Protein AF-A0A015VPZ5-F1 (afdb_monomer)

Foldseek 3Di:
DAAEDAAAEDAQHDPDDDHYDYDQLRDEYEHQDEVVVDDDDPVRVVSHNAYADQHPVCVVDPRYDDAEHQAAAQAQWFFPDVVVTDIDPPGGDDLVNLLDPDFAAAALAEEEEDECDDPDPLSVLVVVLLVVLCVLQPPRYDYEPHPHPDDRGCLVPLSHHQAYEFEDSAAGASYDHSRVLSNLSSLHEYAYEHHPVVCVQAPPLSYHYDDSVCSVVVNVVSVCCSVVVSSVVCSVRSPVSNVSSSPQVHNVNRSVD

pLDDT: mean 93.88, std 5.53, range [55.19, 98.88]

Sequence (257 aa):
NERDCDFFFVLHGVERPELAKCPSENVVLVTGEPESVFRYPSKYLKQFGCVLTCQQSLLKKKKTLKSMPASPWFVGAQMLSRNPWVWDENNYLDYNYFCLETGNNSINKLAVVTSNKVTTKGHQRRLDFIYKLKELLSDLVDIYGTGFIPIKDKYEIYSKYKYALIIENSNYLDYWTEKIADCYLSNCFPFYIGCPNIKTYFPDSSLEELSFDNLEYAVKAIKEAIMNDRYNRVKPILKEAKRMVLDKYNIFFVILQ

Secondary structure (DSSP, 8-state):
-PEE-S-EEEES--SS---EE--GGGEEEE--S-TTT----HHHHTT-SEEEE--TTTTTSTTEEE----PPP-TTEEEEEETTEEEEEEEE--HHHHHS------EEEEEEE-----SSHHHHHHHHHHHHHHHHHGGGEEEESTTSB--S-SHHHHTTEEEEEEE-S---TT---HHHHHHHHTTPEEEEES-TTGGGTS-GGG-EE--TT-HHHHHHHHHHHHHTTHHHHHHHHHHHHHHHHHHTSSHHHHHT-

Radius of gyration: 19.11 Å; Cα contacts (8 Å, |Δi|>4): 453; chains: 1; bounding box: 56×37×48 Å

InterPro domains:
  IPR001503 Glycosyl transferase family 10 [PTHR11929] (108-207)
  IPR038577 GT10-like, C-terminal domain superfamily [G3DSA:3.40.50.11660] (74-247)
  IPR055270 Fucosyltransferase, C-terminal [PF00852] (112-224)

Nearest PDB structures (foldseek):
  2nzy-assembly1_B  TM=5.719E-01  e=1.440E-08  Helicobacter pylori
  2nzx-assembly1_A  TM=5.844E-01  e=2.514E-08  Helicobacter pylori
  2nzw-assembly2_C  TM=5.630E-01  e=1.440E-08  Helicobacter pylori
  5zoi-assembly1_B  TM=5.735E-01  e=8.672E-08  Helicobacter pylori
  7yro-assembly3_E  TM=5.595E-01  e=1.477E-05  Mangifera indica

Mean predicted aligned error: 3.98 Å

Structure (mmCIF, N/CA/C/O backbone):
data_AF-A0A015VPZ5-F1
#
_entry.id   AF-A0A015VPZ5-F1
#
loop_
_atom_site.group_PDB
_atom_site.id
_atom_site.type_symbol
_atom_site.label_atom_id
_atom_site.label_alt_id
_atom_site.label_comp_id
_atom_site.label_asym_id
_atom_site.label_entity_id
_atom_site.label_seq_id
_atom_site.pdbx_PDB_ins_code
_atom_site.Cartn_x
_atom_site.Cartn_y
_atom_site.Cartn_z
_atom_site.occupancy
_atom_site.B_iso_or_equiv
_atom_site.auth_seq_id
_atom_site.auth_comp_id
_atom_site.auth_asym_id
_atom_site.auth_atom_id
_atom_site.pdbx_PDB_model_num
ATOM 1 N N . ASN A 1 1 ? -34.409 6.222 12.284 1.00 55.19 1 ASN A N 1
ATOM 2 C CA . ASN A 1 1 ? -34.562 4.785 11.985 1.00 55.19 1 ASN A CA 1
ATOM 3 C C . ASN A 1 1 ? -33.377 4.058 12.572 1.00 55.19 1 ASN A C 1
ATOM 5 O O . ASN A 1 1 ? -32.284 4.172 12.036 1.00 55.19 1 ASN A O 1
ATOM 9 N N . GLU A 1 2 ? -33.579 3.431 13.723 1.00 68.12 2 GLU A N 1
ATOM 10 C CA . GLU A 1 2 ? -32.555 2.655 14.423 1.00 68.12 2 GLU A CA 1
ATOM 11 C C . GLU A 1 2 ? -32.350 1.330 13.675 1.00 68.12 2 GLU A C 1
ATOM 13 O O . GLU A 1 2 ? -33.327 0.662 13.334 1.00 68.12 2 GLU A O 1
ATOM 18 N N . ARG A 1 3 ? -31.102 0.998 13.326 1.00 77.50 3 ARG A N 1
ATOM 19 C CA . ARG A 1 3 ? -30.765 -0.260 12.643 1.00 77.50 3 ARG A CA 1
ATOM 20 C C . ARG A 1 3 ? -30.525 -1.339 13.702 1.00 77.50 3 ARG A C 1
ATOM 22 O O . ARG A 1 3 ? -29.739 -1.100 14.615 1.00 77.50 3 ARG A O 1
ATOM 29 N N . ASP A 1 4 ? -31.209 -2.476 13.595 1.00 92.19 4 ASP A N 1
ATOM 30 C CA . ASP A 1 4 ? -30.993 -3.654 14.450 1.00 92.19 4 ASP A CA 1
ATOM 31 C C . ASP A 1 4 ? -29.924 -4.546 13.795 1.00 92.19 4 ASP A C 1
ATOM 33 O O . ASP A 1 4 ? -30.010 -4.815 12.592 1.00 92.19 4 ASP A O 1
ATOM 37 N N . CYS A 1 5 ? -28.883 -4.928 14.538 1.00 93.06 5 CYS A N 1
ATOM 38 C CA . CYS A 1 5 ? -27.780 -5.737 14.017 1.00 93.06 5 CYS A CA 1
ATOM 39 C C . CYS A 1 5 ? -27.058 -6.534 15.112 1.00 93.06 5 CYS A C 1
ATOM 41 O O . CYS A 1 5 ? -26.872 -6.050 16.229 1.00 93.06 5 CYS A O 1
ATOM 43 N N . ASP A 1 6 ? -26.552 -7.715 14.747 1.00 93.62 6 ASP A N 1
ATOM 44 C CA . ASP A 1 6 ? -25.748 -8.548 15.649 1.00 93.62 6 ASP A CA 1
ATOM 45 C C . ASP A 1 6 ? -24.361 -7.949 15.918 1.00 93.62 6 ASP A C 1
ATOM 47 O O . ASP A 1 6 ? -23.848 -8.061 17.029 1.00 93.62 6 ASP A O 1
ATOM 51 N N . PHE A 1 7 ? -23.766 -7.300 14.910 1.00 94.00 7 PHE A N 1
ATOM 52 C CA . PHE A 1 7 ? -22.474 -6.617 14.982 1.00 94.00 7 PHE A CA 1
ATOM 53 C C . PHE A 1 7 ? -22.523 -5.263 14.279 1.00 94.00 7 PHE A C 1
ATOM 55 O O . PHE A 1 7 ? -23.132 -5.123 13.217 1.00 94.00 7 PHE A O 1
ATOM 62 N N . PHE A 1 8 ? -21.811 -4.284 14.839 1.00 94.25 8 PHE A N 1
ATOM 63 C CA . PHE A 1 8 ? -21.681 -2.948 14.267 1.00 94.25 8 PHE A CA 1
ATOM 64 C C . PHE A 1 8 ? -20.205 -2.566 14.120 1.00 94.25 8 PHE A C 1
ATOM 66 O O . PHE A 1 8 ? -19.534 -2.231 15.098 1.00 94.25 8 PHE A O 1
ATOM 73 N N . PHE A 1 9 ? -19.694 -2.605 12.889 1.00 94.12 9 PHE A N 1
ATOM 74 C CA . PHE A 1 9 ? -18.305 -2.266 12.579 1.00 94.12 9 PHE A CA 1
ATOM 75 C C . PHE A 1 9 ? -18.169 -0.801 12.158 1.00 94.12 9 PHE A C 1
ATOM 77 O O . PHE A 1 9 ? -18.833 -0.339 11.233 1.00 94.12 9 PHE A O 1
ATOM 84 N N . VAL A 1 10 ? -17.249 -0.083 12.799 1.00 94.06 10 VAL A N 1
ATOM 85 C CA . VAL A 1 10 ? -16.834 1.271 12.424 1.00 94.06 10 VAL A CA 1
ATOM 86 C C . VAL A 1 10 ? -15.437 1.202 11.825 1.00 94.06 10 VAL A C 1
ATOM 88 O O . VAL A 1 10 ? -14.475 0.852 12.506 1.00 94.06 10 VAL A O 1
ATOM 91 N N . LEU A 1 11 ? -15.312 1.553 10.548 1.00 93.31 11 LEU A N 1
ATOM 92 C CA . LEU A 1 11 ? -14.041 1.549 9.826 1.00 93.31 11 LEU A CA 1
ATOM 93 C C . LEU A 1 11 ? -13.439 2.948 9.849 1.00 93.31 11 LEU A C 1
ATOM 95 O O . LEU A 1 11 ? -14.026 3.874 9.301 1.00 93.31 11 LEU A O 1
ATOM 99 N N . HIS A 1 12 ? -12.267 3.098 10.462 1.00 91.69 12 HIS A N 1
ATOM 100 C CA . HIS A 1 12 ? -11.548 4.354 10.690 1.00 91.69 12 HIS A CA 1
ATOM 101 C C . HIS A 1 12 ? -12.293 5.399 11.542 1.00 91.69 12 HIS A C 1
ATOM 103 O O . HIS A 1 12 ? -11.676 5.955 12.447 1.00 91.69 12 HIS A O 1
ATOM 109 N N . GLY A 1 13 ? -13.576 5.655 11.299 1.00 91.00 13 GLY A N 1
ATOM 110 C CA . GLY A 1 13 ? -14.435 6.593 12.011 1.00 91.00 13 GLY A CA 1
ATOM 111 C C . GLY A 1 13 ? -15.716 6.883 11.222 1.00 91.00 13 GLY A C 1
ATOM 112 O O . GLY A 1 13 ? -15.898 6.393 10.113 1.00 91.00 13 GLY A O 1
ATOM 113 N N . VAL A 1 14 ? -16.600 7.704 11.789 1.00 86.81 14 VAL A N 1
ATOM 114 C CA . VAL A 1 14 ? -17.816 8.205 11.124 1.00 86.81 14 VAL A CA 1
ATOM 115 C C . VAL A 1 14 ? -17.823 9.731 11.154 1.00 86.81 14 VAL A C 1
ATOM 117 O O . VAL A 1 14 ? -17.384 10.332 12.135 1.00 86.81 14 VAL A O 1
ATOM 120 N N . GLU A 1 15 ? -18.315 10.371 10.093 1.00 84.62 15 GLU A N 1
ATOM 121 C CA . GLU A 1 15 ? -18.399 11.841 10.025 1.00 84.62 15 GLU A CA 1
ATOM 122 C C . GLU A 1 15 ? -19.473 12.411 10.959 1.00 84.62 15 GLU A C 1
ATOM 124 O O . GLU A 1 15 ? -19.391 13.561 11.394 1.00 84.62 15 GLU A O 1
ATOM 129 N N . ARG A 1 16 ? -20.502 11.612 11.253 1.00 88.19 16 ARG A N 1
ATOM 130 C CA . ARG A 1 16 ? -21.652 11.981 12.080 1.00 88.19 16 ARG A CA 1
ATOM 131 C C . ARG A 1 16 ? -21.973 10.841 13.046 1.00 88.19 16 ARG A C 1
ATOM 133 O O . ARG A 1 16 ? -21.659 9.695 12.736 1.00 88.19 16 ARG A O 1
ATOM 140 N N . PRO A 1 17 ? -22.580 11.127 14.209 1.00 89.06 17 PRO A N 1
ATOM 141 C CA . PRO A 1 17 ? -23.045 10.079 15.106 1.00 89.06 17 PRO A CA 1
ATOM 142 C C . PRO A 1 17 ? -24.037 9.147 14.402 1.00 89.06 17 PRO A C 1
ATOM 144 O O . PRO A 1 17 ? -25.012 9.613 13.816 1.00 89.06 17 PRO A O 1
ATOM 147 N N . GLU A 1 18 ? -23.793 7.845 14.508 1.00 89.56 18 GLU A N 1
ATOM 148 C CA . GLU A 1 18 ? -24.678 6.787 14.020 1.00 89.56 18 GLU A CA 1
ATOM 149 C C . GLU A 1 18 ? -25.390 6.125 15.206 1.00 89.56 18 GLU A C 1
ATOM 151 O O . GLU A 1 18 ? -24.817 6.000 16.291 1.00 89.56 18 GLU A O 1
ATOM 156 N N . LEU A 1 19 ? -26.641 5.707 15.002 1.00 87.00 19 LEU A N 1
ATOM 157 C CA . LEU A 1 19 ? -27.446 5.012 16.010 1.00 87.00 19 LEU A CA 1
ATOM 158 C C . LEU A 1 19 ? -27.765 3.596 15.529 1.00 87.00 19 LEU A C 1
ATOM 160 O O . LEU A 1 19 ? -28.351 3.412 14.459 1.00 87.00 19 LEU A O 1
ATOM 164 N N . ALA A 1 20 ? -27.412 2.609 16.345 1.00 87.81 20 ALA A N 1
ATOM 165 C CA . ALA A 1 20 ? -27.695 1.205 16.096 1.00 87.81 20 ALA A CA 1
ATOM 166 C C . ALA A 1 20 ? -28.061 0.498 17.400 1.00 87.81 20 ALA A C 1
ATOM 168 O O . ALA A 1 20 ? -27.481 0.770 18.454 1.00 87.81 20 ALA A O 1
ATOM 169 N N . LYS A 1 21 ? -28.994 -0.443 17.301 1.00 93.38 21 LYS A N 1
ATOM 170 C CA . LYS A 1 21 ? -29.339 -1.368 18.370 1.00 93.38 21 LYS A CA 1
ATOM 171 C C . LYS A 1 21 ? -28.479 -2.615 18.184 1.00 93.38 21 LYS A C 1
ATOM 173 O O . LYS A 1 21 ? -28.736 -3.428 17.305 1.00 93.38 21 LYS A O 1
ATOM 178 N N . CYS A 1 22 ? -27.418 -2.701 18.978 1.00 94.88 22 CYS A N 1
ATOM 179 C CA . CYS A 1 22 ? -26.386 -3.733 18.902 1.00 94.88 22 CYS A CA 1
ATOM 180 C C . CYS A 1 22 ? -25.884 -4.033 20.322 1.00 94.88 22 CYS A C 1
ATOM 182 O O . CYS A 1 22 ? -25.734 -3.089 21.110 1.00 94.88 22 CYS A O 1
ATOM 184 N N . PRO A 1 23 ? -25.582 -5.296 20.675 1.00 95.31 23 PRO A N 1
ATOM 185 C CA . PRO A 1 23 ? -24.847 -5.600 21.898 1.00 95.31 23 PRO A CA 1
ATOM 186 C C . PRO A 1 23 ? -23.551 -4.786 21.962 1.00 95.31 23 PRO A C 1
ATOM 188 O O . PRO A 1 23 ? -22.812 -4.696 20.981 1.00 95.31 23 PRO A O 1
ATOM 191 N N . SER A 1 24 ? -23.275 -4.169 23.110 1.00 92.88 24 SER A N 1
ATOM 192 C CA . SER A 1 24 ? -22.155 -3.229 23.269 1.00 92.88 24 SER A CA 1
ATOM 193 C C . SER A 1 24 ? -20.784 -3.865 23.003 1.00 92.88 24 SER A C 1
ATOM 195 O O . SER A 1 24 ? -19.855 -3.212 22.533 1.00 92.88 24 SER A O 1
ATOM 197 N N . GLU A 1 25 ? -20.668 -5.157 23.287 1.00 94.25 25 GLU A N 1
ATOM 198 C CA . GLU A 1 25 ? -19.519 -6.018 23.039 1.00 94.25 25 GLU A CA 1
ATOM 199 C C . GLU A 1 25 ? -19.252 -6.249 21.545 1.00 94.25 25 GLU A C 1
ATOM 201 O O . GLU A 1 25 ? -18.097 -6.442 21.171 1.00 94.25 25 GLU A O 1
ATOM 206 N N . ASN A 1 26 ? -20.281 -6.127 20.701 1.00 94.94 26 ASN A N 1
ATOM 207 C CA . ASN A 1 26 ? -20.228 -6.366 19.257 1.00 94.94 26 ASN A CA 1
ATOM 208 C C . ASN A 1 26 ? -20.098 -5.067 18.442 1.00 94.94 26 ASN A C 1
ATOM 210 O O . ASN A 1 26 ? -20.167 -5.079 17.211 1.00 94.94 26 ASN A O 1
ATOM 214 N N . VAL A 1 27 ? -19.893 -3.932 19.118 1.00 95.31 27 VAL A N 1
ATOM 215 C CA . VAL A 1 27 ? -19.552 -2.659 18.475 1.00 95.31 27 VAL A CA 1
ATOM 216 C C . VAL A 1 27 ? -18.035 -2.592 18.321 1.00 95.31 27 VAL A C 1
ATOM 218 O O . VAL A 1 27 ? -17.307 -2.430 19.303 1.00 95.31 27 VAL A O 1
ATOM 221 N N . VAL A 1 28 ? -17.541 -2.732 17.095 1.00 95.75 28 VAL A N 1
ATOM 222 C CA . VAL A 1 28 ? -16.114 -2.929 16.811 1.00 95.75 28 VAL A CA 1
ATOM 223 C C . VAL A 1 28 ? -15.553 -1.740 16.041 1.00 95.75 28 VAL A C 1
ATOM 225 O O . VAL A 1 28 ? -16.093 -1.348 15.012 1.00 95.75 28 VAL A O 1
ATOM 228 N N . LEU A 1 29 ? -14.439 -1.177 16.507 1.00 96.06 29 LEU A N 1
ATOM 229 C CA . LEU A 1 29 ? -13.663 -0.200 15.738 1.00 96.06 29 LEU A CA 1
ATOM 230 C C . LEU A 1 29 ? -12.534 -0.912 15.000 1.00 96.06 29 LEU A C 1
ATOM 232 O O . LEU A 1 29 ? -11.736 -1.600 15.629 1.00 96.06 29 LEU A O 1
ATOM 236 N N . VAL A 1 30 ? -12.391 -0.655 13.704 1.00 96.00 30 VAL A N 1
ATOM 237 C CA . VAL A 1 30 ? -11.194 -1.016 12.940 1.00 96.00 30 VAL A CA 1
ATOM 238 C C . VAL A 1 30 ? -10.418 0.251 12.622 1.00 96.00 30 VAL A C 1
ATOM 240 O O . VAL A 1 30 ? -10.900 1.123 11.900 1.00 96.00 30 VAL A O 1
ATOM 243 N N . THR A 1 31 ? -9.220 0.406 13.181 1.00 95.56 31 THR A N 1
ATOM 244 C CA . THR A 1 31 ? -8.433 1.627 12.965 1.00 95.56 31 THR A CA 1
ATOM 245 C C . THR A 1 31 ? -7.861 1.666 11.551 1.00 95.56 31 THR A C 1
ATOM 247 O O . THR A 1 31 ? -7.270 0.684 11.109 1.00 95.56 31 THR A O 1
ATOM 250 N N . GLY A 1 32 ? -7.972 2.810 10.871 1.00 93.25 32 GLY A N 1
ATOM 251 C CA . GLY A 1 32 ? -7.474 2.965 9.494 1.00 93.25 32 GLY A CA 1
ATOM 252 C C . GLY A 1 32 ? -6.040 3.490 9.374 1.00 93.25 32 GLY A C 1
ATOM 253 O O . GLY A 1 32 ? -5.432 3.378 8.318 1.00 93.25 32 GLY A O 1
ATOM 254 N N . GLU A 1 33 ? -5.495 4.072 10.443 1.00 93.62 33 GLU A N 1
ATOM 255 C CA . GLU A 1 33 ? -4.220 4.797 10.407 1.00 93.62 33 GLU A CA 1
ATOM 256 C C . GLU A 1 33 ? -3.338 4.437 11.615 1.00 93.62 33 GLU A C 1
ATOM 258 O O . GLU A 1 33 ? -3.866 4.132 12.695 1.00 93.62 33 GLU A O 1
ATOM 263 N N . PRO A 1 34 ? -2.001 4.500 11.481 1.00 93.31 34 PRO A N 1
ATOM 264 C CA . PRO A 1 34 ? -1.074 4.236 12.567 1.00 93.31 34 PRO A CA 1
ATOM 265 C C . PRO A 1 34 ? -1.004 5.442 13.509 1.00 93.31 34 PRO A C 1
ATOM 267 O O . PRO A 1 34 ? -1.374 6.565 13.158 1.00 93.31 34 PRO A O 1
ATOM 270 N N . GLU A 1 35 ? -0.462 5.242 14.711 1.00 92.12 35 GLU A N 1
ATOM 271 C CA . GLU A 1 35 ? -0.438 6.280 15.757 1.00 92.12 35 GLU A CA 1
ATOM 272 C C . GLU A 1 35 ? 0.446 7.496 15.424 1.00 92.12 35 GLU A C 1
ATOM 274 O O . GLU A 1 35 ? 0.382 8.521 16.110 1.00 92.12 35 GLU A O 1
ATOM 279 N N . SER A 1 36 ? 1.302 7.368 14.408 1.00 87.56 36 SER A N 1
ATOM 280 C CA . SER A 1 36 ? 2.125 8.435 13.834 1.00 87.56 36 SER A CA 1
ATOM 281 C C . SER A 1 36 ? 1.327 9.375 12.923 1.00 87.56 36 SER A C 1
ATOM 283 O O . SER A 1 36 ? 1.750 10.511 12.716 1.00 87.56 36 SER A O 1
ATOM 285 N N . VAL A 1 37 ? 0.190 8.916 12.391 1.00 89.69 37 VAL A N 1
ATOM 286 C CA . VAL A 1 37 ? -0.690 9.675 11.490 1.00 89.69 37 VAL A CA 1
ATOM 287 C C . VAL A 1 37 ? -1.933 10.148 12.235 1.00 89.69 37 VAL A C 1
ATOM 289 O O . VAL A 1 37 ? -2.283 11.324 12.163 1.00 89.69 37 VAL A O 1
ATOM 292 N N . PHE A 1 38 ? -2.582 9.257 12.988 1.00 92.06 38 PHE A N 1
ATOM 293 C CA . PHE A 1 38 ? -3.807 9.577 13.711 1.00 92.06 38 PHE A CA 1
ATOM 294 C C . PHE A 1 38 ? -3.890 8.821 15.036 1.00 92.06 38 PHE A C 1
ATOM 296 O O . PHE A 1 38 ? -3.633 7.621 15.104 1.00 92.06 38 PHE A O 1
ATOM 303 N N . ARG A 1 39 ? -4.289 9.511 16.110 1.00 94.19 39 ARG A N 1
ATOM 304 C CA . ARG A 1 39 ? -4.479 8.908 17.436 1.00 94.19 39 ARG A CA 1
ATOM 305 C C . ARG A 1 39 ? -5.925 9.031 17.869 1.00 94.19 39 ARG A C 1
ATOM 307 O O . ARG A 1 39 ? -6.458 10.132 17.975 1.00 94.19 39 ARG A O 1
ATOM 314 N N . TYR A 1 40 ? -6.522 7.895 18.196 1.00 94.25 40 TYR A N 1
ATOM 315 C CA . TYR A 1 40 ? -7.900 7.824 18.658 1.00 94.25 40 TYR A CA 1
ATOM 316 C C . TYR A 1 40 ? -8.023 8.302 20.114 1.00 94.25 40 TYR A C 1
ATOM 318 O O . TYR A 1 40 ? -7.364 7.742 20.999 1.00 94.25 40 TYR A O 1
ATOM 326 N N . PRO A 1 41 ? -8.872 9.307 20.412 1.00 93.62 41 PRO A N 1
ATOM 327 C CA . PRO A 1 41 ? -9.068 9.775 21.779 1.00 93.62 41 PRO A CA 1
ATOM 328 C C . PRO A 1 41 ? -9.621 8.673 22.685 1.00 93.62 41 PRO A C 1
ATOM 330 O O . PRO A 1 41 ? -10.567 7.973 22.329 1.00 93.62 41 PRO A O 1
ATOM 333 N N . SER A 1 42 ? -9.122 8.577 23.920 1.00 92.81 42 SER A N 1
ATOM 334 C CA . SER A 1 42 ? -9.593 7.569 24.883 1.00 92.81 42 SER A CA 1
ATOM 335 C C . SER A 1 42 ? -11.102 7.631 25.148 1.00 92.81 42 SER A C 1
ATOM 337 O O . SER A 1 42 ? -11.703 6.603 25.434 1.00 92.81 42 SER A O 1
ATOM 339 N N . LYS A 1 43 ? -11.729 8.816 25.064 1.00 93.75 43 LYS A N 1
ATOM 340 C CA . LYS A 1 43 ? -13.190 8.960 25.199 1.00 93.75 43 LYS A CA 1
ATOM 341 C C . LYS A 1 43 ? -13.948 8.317 24.033 1.00 93.75 43 LYS A C 1
ATOM 343 O O . LYS A 1 43 ? -14.982 7.712 24.275 1.00 93.75 43 LYS A O 1
ATOM 348 N N . TYR A 1 44 ? -13.415 8.419 22.817 1.00 94.00 44 TYR A N 1
ATOM 349 C CA . TYR A 1 44 ? -13.988 7.796 21.625 1.00 94.00 44 TYR A CA 1
ATOM 350 C C . TYR A 1 44 ? -13.861 6.270 21.697 1.00 94.00 44 TYR A C 1
ATOM 352 O O . TYR A 1 44 ? -14.845 5.556 21.574 1.00 94.00 44 TYR A O 1
ATOM 360 N N . LEU A 1 45 ? -12.670 5.768 22.041 1.00 94.88 45 LEU A N 1
ATOM 361 C CA . LEU A 1 45 ? -12.402 4.327 22.144 1.00 94.88 45 LEU A CA 1
ATOM 362 C C . LEU A 1 45 ? -13.285 3.591 23.168 1.00 94.88 45 LEU A C 1
ATOM 364 O O . LEU A 1 45 ? -13.519 2.398 23.021 1.00 94.88 45 LEU A O 1
ATOM 368 N N . LYS A 1 46 ? -13.785 4.279 24.203 1.00 93.94 46 LYS A N 1
ATOM 369 C CA . LYS A 1 46 ? -14.672 3.688 25.224 1.00 93.94 46 LYS A CA 1
ATOM 370 C C . LYS A 1 46 ? -16.042 3.259 24.688 1.00 93.94 46 LYS A C 1
ATOM 372 O O . LYS A 1 46 ? -16.747 2.553 25.398 1.00 93.94 46 LYS A O 1
ATOM 377 N N . GLN A 1 47 ? -16.413 3.701 23.488 1.00 93.25 47 GLN A N 1
ATOM 378 C CA . GLN A 1 47 ? -17.686 3.365 22.847 1.00 93.25 47 GLN A CA 1
ATOM 379 C C . GLN A 1 47 ? -17.683 1.959 22.229 1.00 93.25 47 GLN A C 1
ATOM 381 O O . GLN A 1 47 ? -18.744 1.453 21.885 1.00 93.25 47 GLN A O 1
ATOM 386 N N . PHE A 1 48 ? -16.509 1.334 22.098 1.00 95.50 48 PHE A N 1
ATOM 387 C CA . PHE A 1 48 ? -16.339 0.082 21.371 1.00 95.50 48 PHE A CA 1
ATOM 388 C C . PHE A 1 48 ? -16.126 -1.103 22.315 1.00 95.50 48 PHE A C 1
ATOM 390 O O . PHE A 1 48 ? -15.351 -1.042 23.278 1.00 95.50 48 PHE A O 1
ATOM 397 N N . GLY A 1 49 ? -16.808 -2.201 22.007 1.00 95.81 49 GLY A N 1
ATOM 398 C CA . GLY A 1 49 ? -16.636 -3.507 22.626 1.00 95.81 49 GLY A CA 1
ATOM 399 C C . GLY A 1 49 ? -15.304 -4.163 22.270 1.00 95.81 49 GLY A C 1
ATOM 400 O O . GLY A 1 49 ? -14.722 -4.831 23.125 1.00 95.81 49 GLY A O 1
ATOM 401 N N . CYS A 1 50 ? -14.791 -3.900 21.064 1.00 95.88 50 CYS A N 1
ATOM 402 C CA . CYS A 1 50 ? -13.493 -4.364 20.574 1.00 95.88 50 CYS A CA 1
ATOM 403 C C . CYS A 1 50 ? -12.842 -3.323 19.643 1.00 95.88 50 CYS A C 1
ATOM 405 O O . CYS A 1 50 ? -13.532 -2.570 18.954 1.00 95.88 50 CYS A O 1
ATOM 407 N N . VAL A 1 51 ? -11.509 -3.276 19.610 1.00 96.62 51 VAL A N 1
ATOM 408 C CA . VAL A 1 51 ? -10.734 -2.432 18.689 1.00 96.62 51 VAL A CA 1
ATOM 409 C C . VAL A 1 51 ? -9.710 -3.278 17.931 1.00 96.62 51 VAL A C 1
ATOM 411 O O . VAL A 1 51 ? -8.718 -3.724 18.508 1.00 96.62 51 VAL A O 1
ATOM 414 N N . LEU A 1 52 ? -9.919 -3.449 16.628 1.00 96.31 52 LEU A N 1
ATOM 415 C CA . LEU A 1 52 ? -8.955 -4.037 15.700 1.00 96.31 52 LEU A CA 1
ATOM 416 C C . LEU A 1 52 ? -7.962 -2.953 15.264 1.00 96.31 52 LEU A C 1
ATOM 418 O O . LEU A 1 52 ? -8.363 -1.911 14.735 1.00 96.31 52 LEU A O 1
ATOM 422 N N . THR A 1 53 ? -6.666 -3.144 15.517 1.00 96.19 53 THR A N 1
ATOM 423 C CA . THR A 1 53 ? -5.685 -2.074 15.284 1.00 96.19 53 THR A CA 1
ATOM 424 C C . THR A 1 53 ? -4.257 -2.545 15.049 1.00 96.19 53 THR A C 1
ATOM 426 O O . THR A 1 53 ? -3.830 -3.567 15.580 1.00 96.19 53 THR A O 1
ATOM 429 N N . CYS A 1 54 ? -3.489 -1.744 14.307 1.00 95.38 54 CYS A N 1
ATOM 430 C CA . CYS A 1 54 ? -2.035 -1.864 14.223 1.00 95.38 54 CYS A CA 1
ATOM 431 C C . CYS A 1 54 ? -1.320 -0.986 15.269 1.00 95.38 54 CYS A C 1
ATOM 433 O O . CYS A 1 54 ? -0.131 -1.178 15.511 1.00 95.38 54 CYS A O 1
ATOM 435 N N . GLN A 1 55 ? -2.015 -0.037 15.921 1.00 96.31 55 GLN A N 1
ATOM 436 C CA . GLN A 1 55 ? -1.399 0.921 16.846 1.00 96.31 55 GLN A CA 1
ATOM 437 C C . GLN A 1 55 ? -0.854 0.220 18.096 1.00 96.31 55 GLN A C 1
ATOM 439 O O . GLN A 1 55 ? -1.604 -0.188 18.985 1.00 96.31 55 GLN A O 1
ATOM 444 N N . GLN A 1 56 ? 0.470 0.154 18.210 1.00 94.38 56 GLN A N 1
ATOM 445 C CA . GLN A 1 56 ? 1.188 -0.554 19.273 1.00 94.38 56 GLN A CA 1
ATOM 446 C C . GLN A 1 56 ? 0.824 -0.046 20.675 1.00 94.38 56 GLN A C 1
ATOM 448 O O . GLN A 1 56 ? 0.777 -0.814 21.637 1.00 94.38 56 GLN A O 1
ATOM 453 N N . SER A 1 57 ? 0.521 1.247 20.813 1.00 94.38 57 SER A N 1
ATOM 454 C CA . SER A 1 57 ? 0.053 1.827 22.077 1.00 94.38 57 SER A CA 1
ATOM 455 C C . SER A 1 57 ? -1.354 1.364 22.483 1.00 94.38 57 SER A C 1
ATOM 457 O O . SER A 1 57 ? -1.651 1.303 23.679 1.00 94.38 57 SER A O 1
ATOM 459 N N . LEU A 1 58 ? -2.214 1.001 21.526 1.00 95.31 58 LEU A N 1
ATOM 460 C CA . LEU A 1 58 ? -3.554 0.463 21.782 1.00 95.31 58 LEU A CA 1
ATOM 461 C C . LEU A 1 58 ? -3.545 -1.048 22.019 1.00 95.31 58 LEU A C 1
ATOM 463 O O . LEU A 1 58 ? -4.338 -1.525 22.828 1.00 95.31 58 LEU A O 1
ATOM 467 N N . LEU A 1 59 ? -2.618 -1.788 21.410 1.00 94.31 59 LEU A N 1
ATOM 468 C CA . LEU A 1 59 ? -2.468 -3.238 21.619 1.00 94.31 59 LEU A CA 1
ATOM 469 C C . LEU A 1 59 ? -2.123 -3.629 23.064 1.00 94.31 59 LEU A C 1
ATOM 471 O O . LEU A 1 59 ? -2.285 -4.776 23.458 1.00 94.31 59 LEU A O 1
ATOM 475 N N . LYS A 1 60 ? -1.690 -2.668 23.885 1.00 89.62 60 LYS A N 1
ATOM 476 C CA . LYS A 1 60 ? -1.444 -2.861 25.324 1.00 89.62 60 LYS A CA 1
ATOM 477 C C . LYS A 1 60 ? -2.712 -2.759 26.180 1.00 89.62 60 LYS A C 1
ATOM 479 O O . LYS A 1 60 ? -2.654 -2.972 27.390 1.00 89.62 60 LYS A O 1
ATOM 484 N N . LYS A 1 61 ? -3.839 -2.345 25.597 1.00 90.38 61 LYS A N 1
ATOM 485 C CA . LYS A 1 61 ? -5.104 -2.134 26.310 1.00 90.38 61 LYS A CA 1
ATOM 486 C C . LYS A 1 61 ? -5.969 -3.394 26.259 1.00 90.38 61 LYS A C 1
ATOM 488 O O . LYS A 1 61 ? -5.799 -4.255 25.409 1.00 90.38 61 LYS A O 1
ATOM 493 N N . LYS A 1 62 ? -6.930 -3.494 27.180 1.00 88.56 62 LYS A N 1
ATOM 494 C CA . LYS A 1 62 ? -7.968 -4.534 27.117 1.00 88.56 62 LYS A CA 1
ATOM 495 C C . LYS A 1 62 ? -8.855 -4.302 25.888 1.00 88.56 62 LYS A C 1
ATOM 497 O O . LYS A 1 62 ? -9.052 -3.147 25.511 1.00 88.56 62 LYS A O 1
ATOM 502 N N . LYS A 1 63 ? -9.449 -5.377 25.356 1.00 92.38 63 LYS A N 1
ATOM 503 C CA . LYS A 1 63 ? -10.399 -5.347 24.225 1.00 92.38 63 LYS A CA 1
ATOM 504 C C . LYS A 1 63 ? -9.794 -4.856 22.904 1.00 92.38 63 LYS A C 1
ATOM 506 O O . LYS A 1 63 ? -10.506 -4.298 22.075 1.00 92.38 63 LYS A O 1
ATOM 511 N N . THR A 1 64 ? -8.489 -5.017 22.712 1.00 95.44 64 THR A N 1
ATOM 512 C CA . THR A 1 64 ? -7.844 -4.727 21.431 1.00 95.44 64 THR A CA 1
ATOM 513 C C . THR A 1 64 ? -7.256 -5.995 20.838 1.00 95.44 64 THR A C 1
ATOM 515 O O . THR A 1 64 ? -6.756 -6.857 21.561 1.00 95.44 64 THR A O 1
ATOM 518 N N . LEU A 1 65 ? -7.343 -6.108 19.517 1.00 94.81 65 LEU A N 1
ATOM 519 C CA . LEU A 1 65 ? -6.765 -7.200 18.748 1.00 94.81 65 LEU A CA 1
ATOM 520 C C . LEU A 1 65 ? -5.887 -6.616 17.649 1.00 94.81 65 LEU A C 1
ATOM 522 O O . LEU A 1 65 ? -6.184 -5.564 17.073 1.00 94.81 65 LEU A O 1
ATOM 526 N N . LYS A 1 66 ? -4.779 -7.302 17.376 1.00 94.69 66 LYS A N 1
ATOM 527 C CA . LYS A 1 66 ? -3.858 -6.904 16.317 1.00 94.69 66 LYS A CA 1
ATOM 528 C C . LYS A 1 66 ? -4.518 -7.117 14.962 1.00 94.69 66 LYS A C 1
ATOM 530 O O . LYS A 1 66 ? -4.934 -8.227 14.659 1.00 94.69 66 LYS A O 1
ATOM 535 N N . SER A 1 67 ? -4.557 -6.066 14.153 1.00 94.19 67 SER A N 1
ATOM 536 C CA . SER A 1 67 ? -5.070 -6.104 12.786 1.00 94.19 67 SER A CA 1
ATOM 537 C C . SER A 1 67 ? -4.344 -5.086 11.920 1.00 94.19 67 SER A C 1
ATOM 539 O O . SER A 1 67 ? -3.971 -4.014 12.396 1.00 94.19 67 SER A O 1
ATOM 541 N N . MET A 1 68 ? -4.211 -5.385 10.631 1.00 92.94 68 MET A N 1
ATOM 542 C CA . MET A 1 68 ? -3.917 -4.353 9.638 1.00 92.94 68 MET A CA 1
ATOM 543 C C . MET A 1 68 ? -5.147 -3.439 9.438 1.00 92.94 68 MET A C 1
ATOM 545 O O . MET A 1 68 ? -6.259 -3.814 9.837 1.00 92.94 68 MET A O 1
ATOM 549 N N . PRO A 1 69 ? -4.987 -2.250 8.833 1.00 93.44 69 PRO A N 1
ATOM 550 C CA . PRO A 1 69 ? -6.123 -1.451 8.379 1.00 93.44 69 PRO A CA 1
ATOM 551 C C . PRO A 1 69 ? -7.044 -2.250 7.446 1.00 93.44 69 PRO A C 1
ATOM 553 O O . PRO A 1 69 ? -6.573 -2.915 6.528 1.00 93.44 69 PRO A O 1
ATOM 556 N N . ALA A 1 70 ? -8.359 -2.147 7.639 1.00 90.38 70 ALA A N 1
ATOM 557 C CA . ALA A 1 70 ? -9.354 -2.777 6.765 1.00 90.38 70 ALA A CA 1
ATOM 558 C C . ALA A 1 70 ? -9.759 -1.863 5.594 1.00 90.38 70 ALA A C 1
ATOM 560 O O . ALA A 1 70 ? -10.945 -1.620 5.364 1.00 90.38 70 ALA A O 1
ATOM 561 N N . SER A 1 71 ? -8.775 -1.312 4.881 1.00 89.25 71 SER A N 1
ATOM 562 C CA . SER A 1 71 ? -9.042 -0.517 3.678 1.00 89.25 71 SER A CA 1
ATOM 563 C C . SER A 1 71 ? -9.507 -1.432 2.539 1.00 89.25 71 SER A C 1
ATOM 565 O O . SER A 1 71 ? -8.816 -2.412 2.248 1.00 89.25 71 SER A O 1
ATOM 567 N N . PRO A 1 72 ? -10.631 -1.138 1.860 1.00 90.25 72 PRO A N 1
ATOM 568 C CA . PRO A 1 72 ? -10.978 -1.853 0.637 1.00 90.25 72 PRO A CA 1
ATOM 569 C C . PRO A 1 72 ? -9.956 -1.540 -0.468 1.00 90.25 72 PRO A C 1
ATOM 571 O O . PRO A 1 72 ? -9.352 -0.465 -0.471 1.00 90.25 72 PRO A O 1
ATOM 574 N N . TRP A 1 73 ? -9.764 -2.467 -1.413 1.00 92.94 73 TRP A N 1
ATOM 575 C CA . TRP A 1 73 ? -8.974 -2.181 -2.614 1.00 92.94 73 TRP A CA 1
ATOM 576 C C . TRP A 1 73 ? -9.691 -1.155 -3.493 1.00 92.94 73 TRP A C 1
ATOM 578 O O . TRP A 1 73 ? -10.920 -1.093 -3.518 1.00 92.94 73 TRP A O 1
ATOM 588 N N . PHE A 1 74 ? -8.919 -0.341 -4.209 1.00 93.06 74 PHE A N 1
ATOM 589 C CA . PHE A 1 74 ? -9.441 0.707 -5.092 1.00 93.06 74 PHE A CA 1
ATOM 590 C C . PHE A 1 74 ? -9.224 0.392 -6.572 1.00 93.06 74 PHE A C 1
ATOM 592 O O . PHE A 1 74 ? -9.827 1.043 -7.422 1.00 93.06 74 PHE A O 1
ATOM 599 N N . VAL A 1 75 ? -8.365 -0.574 -6.910 1.00 94.50 75 VAL A N 1
ATOM 600 C CA . VAL A 1 75 ? -8.246 -1.035 -8.300 1.00 94.50 75 VAL A CA 1
ATOM 601 C C . VAL A 1 75 ? -9.551 -1.636 -8.784 1.00 94.50 75 VAL A C 1
ATOM 603 O O . VAL A 1 75 ? -10.190 -2.417 -8.083 1.00 94.50 75 VAL A O 1
ATOM 606 N N . GLY A 1 76 ? -9.929 -1.276 -10.005 1.00 94.75 76 GLY A N 1
ATOM 607 C CA . GLY A 1 76 ? -11.190 -1.701 -10.580 1.00 94.75 76 GLY A CA 1
ATOM 608 C C . GLY A 1 76 ? -12.373 -0.864 -10.121 1.00 94.75 76 GLY A C 1
ATOM 609 O O . GLY A 1 76 ? -13.476 -1.172 -10.540 1.00 94.75 76 GLY A O 1
ATOM 610 N N . ALA A 1 77 ? -12.186 0.166 -9.290 1.00 93.44 77 ALA A N 1
ATOM 611 C CA . ALA A 1 77 ? -13.231 1.120 -8.937 1.00 93.44 77 ALA A CA 1
ATOM 612 C C . ALA A 1 77 ? -12.950 2.462 -9.621 1.00 93.44 77 ALA A C 1
ATOM 614 O O . ALA A 1 77 ? -11.957 3.137 -9.330 1.00 93.44 77 ALA A O 1
ATOM 615 N N . GLN A 1 78 ? -13.830 2.874 -10.536 1.00 91.94 78 GLN A N 1
ATOM 616 C CA . GLN A 1 78 ? -13.665 4.147 -11.233 1.00 91.94 78 GLN A CA 1
ATOM 617 C C . GLN A 1 78 ? -14.166 5.307 -10.381 1.00 91.94 78 GLN A C 1
ATOM 619 O O . GLN A 1 78 ? -15.295 5.308 -9.893 1.00 91.94 78 GLN A O 1
ATOM 624 N N . MET A 1 79 ? -13.340 6.340 -10.246 1.00 89.25 79 MET A N 1
ATOM 625 C CA . MET A 1 79 ? -13.730 7.565 -9.563 1.00 89.25 79 MET A CA 1
ATOM 626 C C . MET A 1 79 ? -14.253 8.602 -10.559 1.00 89.25 79 MET A C 1
ATOM 628 O O . MET A 1 79 ? -13.503 9.124 -11.387 1.00 89.25 79 MET A O 1
ATOM 632 N N . LEU A 1 80 ? -15.539 8.932 -10.442 1.00 89.19 80 LEU A N 1
ATOM 633 C CA . LEU A 1 80 ? -16.235 9.906 -11.285 1.00 89.19 80 LEU A CA 1
ATOM 634 C C . LEU A 1 80 ? -16.011 11.345 -10.804 1.00 89.19 80 LEU A C 1
ATOM 636 O O . LEU A 1 80 ? -15.881 12.261 -11.613 1.00 89.19 80 LEU A O 1
ATOM 640 N N . SER A 1 81 ? -15.931 11.548 -9.486 1.00 86.38 81 SER A N 1
ATOM 641 C CA . SER A 1 81 ? -15.662 12.849 -8.865 1.00 86.38 81 SER A CA 1
ATOM 642 C C . SER A 1 81 ? -14.907 12.691 -7.543 1.00 86.38 81 SER A C 1
ATOM 644 O O . SER A 1 81 ? -15.037 11.682 -6.855 1.00 86.38 81 SER A O 1
ATOM 646 N N . ARG A 1 82 ? -14.111 13.707 -7.183 1.00 78.44 82 ARG A N 1
ATOM 647 C CA . ARG A 1 82 ? -13.373 13.803 -5.906 1.00 78.44 82 ARG A CA 1
ATOM 648 C C . ARG A 1 82 ? -13.977 14.788 -4.911 1.00 78.44 82 ARG A C 1
ATOM 650 O O . ARG A 1 82 ? -13.583 14.782 -3.749 1.00 78.44 82 ARG A O 1
ATOM 657 N N . ASN A 1 83 ? -14.864 15.673 -5.361 1.00 81.38 83 ASN A N 1
ATOM 658 C CA . ASN A 1 83 ? -15.547 16.617 -4.486 1.00 81.38 83 ASN A CA 1
ATOM 659 C C . ASN A 1 83 ? -16.969 16.917 -5.006 1.00 81.38 83 ASN A C 1
ATOM 661 O O . ASN A 1 83 ? -17.115 17.798 -5.854 1.00 81.38 83 ASN A O 1
ATOM 665 N N . PRO A 1 84 ? -18.000 16.186 -4.540 1.00 85.00 84 PRO A N 1
ATOM 666 C CA . PRO A 1 84 ? -17.934 15.081 -3.576 1.00 85.00 84 PRO A CA 1
ATOM 667 C C . PRO A 1 84 ? -17.247 13.840 -4.164 1.00 85.00 84 PRO A C 1
ATOM 669 O O . PRO A 1 84 ? -17.092 13.732 -5.383 1.00 85.00 84 PRO A O 1
ATOM 672 N N . TRP A 1 85 ? -16.818 12.918 -3.302 1.00 81.81 85 TRP A N 1
ATOM 673 C CA . TRP A 1 85 ? -16.338 11.606 -3.738 1.00 81.81 85 TRP A CA 1
ATOM 674 C C . TRP A 1 85 ? -17.502 10.823 -4.340 1.00 81.81 85 TRP A C 1
ATOM 676 O O . TRP A 1 85 ? -18.486 10.560 -3.656 1.00 81.81 85 TRP A O 1
ATOM 686 N N . VAL A 1 86 ? -17.388 10.480 -5.621 1.00 89.50 86 VAL A N 1
ATOM 687 C CA . VAL A 1 86 ? -18.386 9.695 -6.352 1.00 89.50 86 VAL A CA 1
ATOM 688 C C . VAL A 1 86 ? -17.656 8.597 -7.105 1.00 89.50 86 VAL A C 1
ATOM 690 O O . VAL A 1 86 ? -16.750 8.881 -7.896 1.00 89.50 86 VAL A O 1
ATOM 693 N N . TRP A 1 87 ? -18.065 7.362 -6.852 1.00 90.12 87 TRP A N 1
ATOM 694 C CA . TRP A 1 87 ? -17.563 6.164 -7.512 1.00 90.12 87 TRP A CA 1
ATOM 695 C C . TRP A 1 87 ? -18.587 5.669 -8.530 1.00 90.12 87 TRP A C 1
ATOM 697 O O . TRP A 1 87 ? -19.783 5.915 -8.381 1.00 90.12 87 TRP A O 1
ATOM 707 N N . ASP A 1 88 ? -18.117 4.997 -9.574 1.00 92.88 88 ASP A N 1
ATOM 708 C CA . ASP A 1 88 ? -18.998 4.307 -10.509 1.00 92.88 88 ASP A CA 1
ATOM 709 C C . ASP A 1 88 ? -19.471 2.984 -9.895 1.00 92.88 88 ASP A C 1
ATOM 711 O O . ASP A 1 88 ? -18.776 1.970 -9.930 1.00 92.88 88 ASP A O 1
ATOM 715 N N . GLU A 1 89 ? -20.662 3.008 -9.303 1.00 89.88 89 GLU A N 1
ATOM 716 C CA . GLU A 1 89 ? -21.267 1.839 -8.656 1.00 89.88 89 GLU A CA 1
ATOM 717 C C . GLU A 1 89 ? -21.736 0.768 -9.652 1.00 89.88 89 GLU A C 1
ATOM 719 O O . GLU A 1 89 ? -22.033 -0.350 -9.244 1.00 89.88 89 GLU A O 1
ATOM 724 N N . ASN A 1 90 ? -21.799 1.077 -10.952 1.00 91.62 90 ASN A N 1
ATOM 725 C CA . ASN A 1 90 ? -22.265 0.138 -11.976 1.00 91.62 90 ASN A CA 1
ATOM 726 C C . ASN A 1 90 ? -21.117 -0.515 -12.753 1.00 91.62 90 ASN A C 1
ATOM 728 O O . ASN A 1 90 ? -21.339 -1.497 -13.460 1.00 91.62 90 ASN A O 1
ATOM 732 N N . ASN A 1 91 ? -19.906 0.033 -12.653 1.00 89.94 91 ASN A N 1
ATOM 733 C CA . ASN A 1 91 ? -18.753 -0.410 -13.424 1.00 89.94 91 ASN A CA 1
ATOM 734 C C . ASN A 1 91 ? -17.534 -0.575 -12.516 1.00 89.94 91 ASN A C 1
ATOM 736 O O . ASN A 1 91 ? -16.640 0.277 -12.476 1.00 89.94 91 ASN A O 1
ATOM 740 N N . TYR A 1 92 ? -17.520 -1.691 -11.786 1.00 93.75 92 TYR A N 1
ATOM 741 C CA . TYR A 1 92 ? -16.407 -2.080 -10.936 1.00 93.75 92 TYR A CA 1
ATOM 742 C C . TYR A 1 92 ? -15.940 -3.513 -11.202 1.00 93.75 92 TYR A C 1
ATOM 744 O O . TYR A 1 92 ? -16.704 -4.365 -11.655 1.00 93.75 92 TYR A O 1
ATOM 752 N N . LEU A 1 93 ? -14.667 -3.777 -10.908 1.00 94.88 93 LEU A N 1
ATOM 753 C CA . LEU A 1 93 ? -14.094 -5.121 -10.933 1.00 94.88 93 LEU A CA 1
ATOM 754 C C . LEU A 1 93 ? -14.195 -5.735 -9.538 1.00 94.88 93 LEU A C 1
ATOM 756 O O . LEU A 1 93 ? -13.747 -5.154 -8.547 1.00 94.88 93 LEU A O 1
ATOM 760 N N . ASP A 1 94 ? -14.801 -6.912 -9.465 1.00 93.75 94 ASP A N 1
ATOM 761 C CA . ASP A 1 94 ? -15.098 -7.601 -8.217 1.00 93.75 94 ASP A CA 1
ATOM 762 C C . ASP A 1 94 ? -14.088 -8.721 -7.913 1.00 93.75 94 ASP A C 1
ATOM 764 O O . ASP A 1 94 ? -13.118 -8.960 -8.640 1.00 93.75 94 ASP A O 1
ATOM 768 N N . TYR A 1 95 ? -14.333 -9.433 -6.811 1.00 94.94 95 TYR A N 1
ATOM 769 C CA . TYR A 1 95 ? -13.554 -10.605 -6.416 1.00 94.94 95 TYR A CA 1
ATOM 770 C C . TYR A 1 95 ? -13.438 -11.628 -7.558 1.00 94.94 95 TYR A C 1
ATOM 772 O O . TYR A 1 95 ? -12.337 -12.087 -7.862 1.00 94.94 95 TYR A O 1
ATOM 780 N N . ASN A 1 96 ? -14.551 -11.935 -8.236 1.00 95.25 96 ASN A N 1
ATOM 781 C CA . ASN A 1 96 ? -14.585 -12.938 -9.299 1.00 95.25 96 ASN A CA 1
ATOM 782 C C . ASN A 1 96 ? -13.698 -12.537 -10.477 1.00 95.25 96 ASN A C 1
ATOM 784 O O . ASN A 1 96 ? -12.954 -13.371 -10.992 1.00 95.25 96 ASN A O 1
ATOM 788 N N . TYR A 1 97 ? -13.726 -11.262 -10.872 1.00 95.81 97 TYR A N 1
ATOM 789 C CA . TYR A 1 9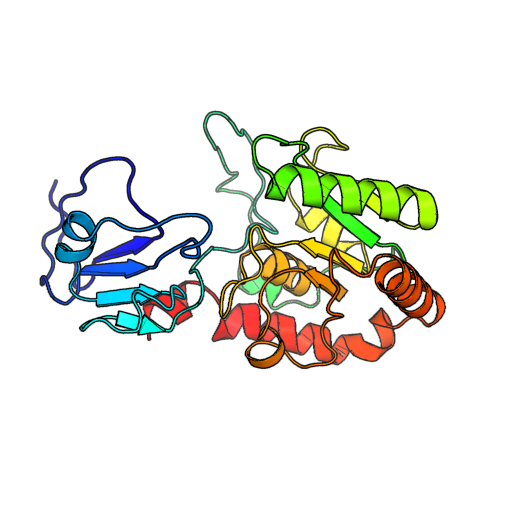7 ? -12.837 -10.745 -11.904 1.00 95.81 97 TYR A CA 1
ATOM 790 C C . TYR A 1 97 ? -11.366 -10.911 -11.513 1.00 95.81 97 TYR A C 1
ATOM 792 O O . TYR A 1 97 ? -10.551 -11.371 -12.316 1.00 95.81 97 TYR A O 1
ATOM 800 N N . PHE A 1 98 ? -11.007 -10.566 -10.275 1.00 95.94 98 PHE A N 1
ATOM 801 C CA . PHE A 1 98 ? -9.626 -10.677 -9.817 1.00 95.94 98 PHE A CA 1
ATOM 802 C C . PHE A 1 98 ? -9.174 -12.128 -9.592 1.00 95.94 98 PHE A C 1
ATOM 804 O O . PHE A 1 98 ? -7.975 -12.388 -9.676 1.00 95.94 98 PHE A O 1
ATOM 811 N N . CYS A 1 99 ? -10.074 -13.096 -9.404 1.00 95.19 99 CYS A N 1
ATOM 812 C CA . CYS A 1 99 ? -9.713 -14.519 -9.422 1.00 95.19 99 CYS A CA 1
ATOM 813 C C . CYS A 1 99 ? -9.215 -15.001 -10.795 1.00 95.19 99 CYS A C 1
ATOM 815 O O . CYS A 1 99 ? -8.501 -16.005 -10.870 1.00 95.19 99 CYS A O 1
ATOM 817 N N . LEU A 1 100 ? -9.569 -14.302 -11.876 1.00 92.44 100 LEU A N 1
ATOM 818 C CA . LEU A 1 100 ? -9.118 -14.624 -13.225 1.00 92.44 100 LEU A CA 1
ATOM 819 C C . LEU A 1 100 ? -7.663 -14.170 -13.459 1.00 92.44 100 LEU A C 1
ATOM 821 O O . LEU A 1 100 ? -7.159 -13.204 -12.874 1.00 92.44 100 LEU A O 1
ATOM 825 N N . GLU A 1 101 ? -6.982 -14.856 -14.379 1.00 80.69 101 GLU A N 1
ATOM 826 C CA . GLU A 1 101 ? -5.689 -14.426 -14.929 1.00 80.69 101 GLU A CA 1
ATOM 827 C C . GLU A 1 101 ? -5.914 -13.312 -15.959 1.00 80.69 101 GLU A C 1
ATOM 829 O O . GLU A 1 101 ? -5.871 -13.530 -17.169 1.00 80.69 101 GLU A O 1
ATOM 834 N N . THR A 1 102 ? -6.223 -12.119 -15.459 1.00 76.06 102 THR A N 1
ATOM 835 C CA . THR A 1 102 ? -6.472 -10.907 -16.249 1.00 76.06 102 THR A CA 1
ATOM 836 C C . THR A 1 102 ? -5.280 -9.950 -16.195 1.00 76.06 102 THR A C 1
ATOM 838 O O . THR A 1 102 ? -4.437 -10.018 -15.297 1.00 76.06 102 THR A O 1
ATOM 841 N N . GLY A 1 103 ? -5.204 -9.036 -17.163 1.00 74.62 103 GLY A N 1
ATOM 842 C CA . GLY A 1 103 ? -4.106 -8.074 -17.301 1.00 74.62 103 GLY A CA 1
ATOM 843 C C . GLY A 1 103 ? -3.065 -8.476 -18.351 1.00 74.62 103 GLY A C 1
ATOM 844 O O . GLY A 1 103 ? -2.920 -9.641 -18.715 1.00 74.62 103 GLY A O 1
ATOM 845 N N . ASN A 1 104 ? -2.349 -7.478 -18.867 1.00 86.56 104 ASN A N 1
ATOM 846 C CA . ASN A 1 104 ? -1.298 -7.643 -19.870 1.00 86.56 104 ASN A CA 1
ATOM 847 C C . ASN A 1 104 ? -0.076 -6.814 -19.454 1.00 86.56 104 ASN A C 1
ATOM 849 O O . ASN A 1 104 ? 0.275 -5.829 -20.114 1.00 86.56 104 ASN A O 1
ATOM 853 N N . ASN A 1 105 ? 0.537 -7.195 -18.325 1.00 93.56 105 ASN A N 1
ATOM 854 C CA . ASN A 1 105 ? 1.719 -6.556 -17.743 1.00 93.56 105 ASN A CA 1
ATOM 855 C C . ASN A 1 105 ? 2.946 -6.720 -18.665 1.00 93.56 105 ASN A C 1
ATOM 857 O O . ASN A 1 105 ? 3.835 -7.545 -18.450 1.00 93.56 105 ASN A O 1
ATOM 861 N N . SER A 1 106 ? 2.959 -5.932 -19.734 1.00 94.50 106 SER A N 1
ATOM 862 C CA . SER A 1 106 ? 3.920 -5.955 -20.838 1.00 94.50 106 SER A CA 1
ATOM 863 C C . SER A 1 106 ? 4.846 -4.740 -20.814 1.00 94.50 106 SER A C 1
ATOM 865 O O . SER A 1 106 ? 5.970 -4.815 -21.311 1.00 94.50 106 SER A O 1
ATOM 867 N N . ILE A 1 107 ? 4.430 -3.639 -20.176 1.00 98.00 107 ILE A N 1
ATOM 868 C CA . ILE A 1 107 ? 5.247 -2.436 -20.018 1.00 98.00 107 ILE A CA 1
ATOM 869 C C . ILE A 1 107 ? 6.334 -2.711 -18.973 1.00 98.00 107 ILE A C 1
ATOM 871 O O . ILE A 1 107 ? 6.071 -2.829 -17.773 1.00 98.00 107 ILE A O 1
ATOM 875 N N . ASN A 1 108 ? 7.582 -2.796 -19.437 1.00 97.62 108 ASN A N 1
ATOM 876 C CA . ASN A 1 108 ? 8.759 -3.084 -18.614 1.00 97.62 108 ASN A CA 1
ATOM 877 C C . ASN A 1 108 ? 9.327 -1.816 -17.943 1.00 97.62 108 ASN A C 1
ATOM 879 O O . ASN A 1 108 ? 10.490 -1.468 -18.134 1.00 97.62 108 ASN A O 1
ATOM 883 N N . LYS A 1 109 ? 8.477 -1.101 -17.200 1.00 98.19 109 LYS A N 1
ATOM 884 C CA . LYS A 1 109 ? 8.791 0.149 -16.490 1.00 98.19 109 LYS A CA 1
ATOM 885 C C . LYS A 1 109 ? 8.199 0.142 -15.080 1.00 98.19 109 LYS A C 1
ATOM 887 O O . LYS A 1 109 ? 7.424 -0.750 -14.731 1.00 98.19 109 LYS A O 1
ATOM 892 N N . LEU A 1 110 ? 8.547 1.158 -14.297 1.00 98.50 110 LEU A N 1
ATOM 893 C CA . LEU A 1 110 ? 8.002 1.443 -12.976 1.00 98.50 110 LEU A CA 1
ATOM 894 C C . LEU A 1 110 ? 6.851 2.455 -13.073 1.00 98.50 110 LEU A C 1
ATOM 896 O O . LEU A 1 110 ? 7.070 3.612 -13.428 1.00 98.50 110 LEU A O 1
ATOM 900 N N . ALA A 1 111 ? 5.639 2.042 -12.707 1.00 98.56 111 ALA A N 1
ATOM 901 C CA . ALA A 1 111 ? 4.517 2.957 -12.516 1.00 98.56 111 ALA A CA 1
ATOM 902 C C . ALA A 1 111 ? 4.501 3.527 -11.092 1.00 98.56 111 ALA A C 1
ATOM 904 O O . ALA A 1 111 ? 4.665 2.804 -10.108 1.00 98.56 111 ALA A O 1
ATOM 905 N N . VAL A 1 112 ? 4.219 4.819 -10.965 1.00 98.31 112 VAL A N 1
ATOM 906 C CA . VAL A 1 112 ? 4.006 5.491 -9.680 1.00 98.31 112 VAL A CA 1
ATOM 907 C C . VAL A 1 112 ? 2.650 6.175 -9.719 1.00 98.31 112 VAL A C 1
ATOM 909 O O . VAL A 1 112 ? 2.447 7.091 -10.508 1.00 98.31 112 VAL A O 1
ATOM 912 N N . VAL A 1 113 ? 1.716 5.765 -8.861 1.00 97.25 113 VAL A N 1
ATOM 913 C CA . VAL A 1 113 ? 0.420 6.443 -8.721 1.00 97.25 113 VAL A CA 1
ATOM 914 C C . VAL A 1 113 ? 0.400 7.175 -7.393 1.00 97.25 113 VAL A C 1
ATOM 916 O O . VAL A 1 113 ? 0.457 6.562 -6.327 1.00 97.25 113 VAL A O 1
ATOM 919 N N . THR A 1 114 ? 0.334 8.503 -7.432 1.00 94.94 114 THR A N 1
ATOM 920 C CA . THR A 1 114 ? 0.394 9.311 -6.217 1.00 94.94 114 THR A CA 1
ATOM 921 C C . THR A 1 114 ? -0.282 10.674 -6.379 1.00 94.94 114 THR A C 1
ATOM 923 O O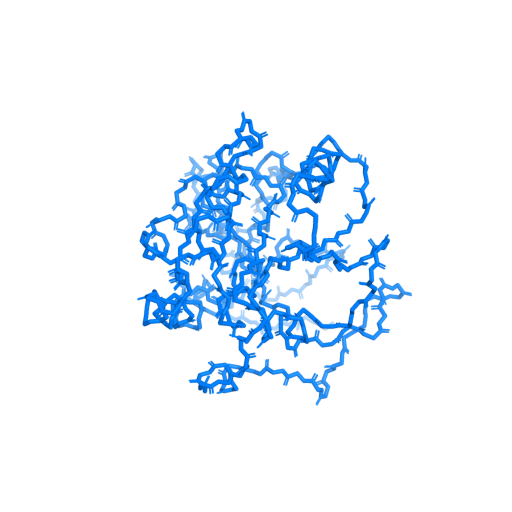 . THR A 1 114 ? -0.783 11.016 -7.446 1.00 94.94 114 THR A O 1
ATOM 926 N N . SER A 1 115 ? -0.338 11.469 -5.308 1.00 90.50 115 SER A N 1
ATOM 927 C CA . SER A 1 115 ? -0.782 12.869 -5.390 1.00 90.50 115 SER A CA 1
ATOM 928 C C . SER A 1 115 ? 0.382 13.835 -5.195 1.00 90.50 115 SER A C 1
ATOM 930 O O . SER A 1 115 ? 1.324 13.546 -4.452 1.00 90.50 115 SER A O 1
ATOM 932 N N . ASN A 1 116 ? 0.277 15.019 -5.791 1.00 89.50 116 ASN A N 1
ATOM 933 C CA . ASN A 1 116 ? 1.196 16.141 -5.597 1.00 89.50 116 ASN A CA 1
ATOM 934 C C . ASN A 1 116 ? 0.992 16.902 -4.269 1.00 89.50 116 ASN A C 1
ATOM 936 O O . ASN A 1 116 ? 1.531 17.993 -4.098 1.00 89.50 116 ASN A O 1
ATOM 940 N N . LYS A 1 117 ? 0.207 16.364 -3.323 1.00 89.62 117 LYS A N 1
ATOM 941 C CA . LYS A 1 117 ? 0.048 16.968 -1.992 1.00 89.62 117 LYS A CA 1
ATOM 942 C C . LYS A 1 117 ? 1.419 17.099 -1.324 1.00 89.62 117 LYS A C 1
ATOM 944 O O . LYS A 1 117 ? 2.192 16.149 -1.377 1.00 89.62 117 LYS A O 1
ATOM 949 N N . VAL A 1 118 ? 1.656 18.233 -0.656 1.00 90.25 118 VAL A N 1
ATOM 950 C CA . VAL A 1 118 ? 2.883 18.578 0.105 1.00 90.25 118 VAL A CA 1
ATOM 951 C C . VAL A 1 118 ? 2.581 19.061 1.533 1.00 90.25 118 VAL A C 1
ATOM 953 O O . VAL A 1 118 ? 3.433 19.607 2.218 1.00 90.25 118 VAL A O 1
ATOM 956 N N . THR A 1 119 ? 1.354 18.857 2.021 1.00 87.50 119 THR A N 1
ATOM 957 C CA . THR A 1 119 ? 0.884 19.445 3.293 1.00 87.50 119 THR A CA 1
ATOM 958 C C . THR A 1 119 ? 1.565 18.902 4.554 1.00 87.50 119 THR A C 1
ATOM 960 O O . THR A 1 119 ? 1.421 19.489 5.621 1.00 87.50 119 THR A O 1
ATOM 963 N N . THR A 1 120 ? 2.283 17.780 4.469 1.00 85.38 120 THR A N 1
ATOM 964 C CA . THR A 1 120 ? 2.981 17.157 5.604 1.00 85.38 120 THR A CA 1
ATOM 965 C C . THR A 1 120 ? 4.434 16.865 5.234 1.00 85.38 120 THR A C 1
ATOM 967 O O . THR A 1 120 ? 4.773 16.732 4.058 1.00 85.38 120 THR A O 1
ATOM 970 N N . LYS A 1 121 ? 5.308 16.682 6.233 1.00 86.88 121 LYS A N 1
ATOM 971 C CA . LYS A 1 121 ? 6.700 16.254 5.987 1.00 86.88 121 LYS A CA 1
ATOM 972 C C . LYS A 1 121 ? 6.773 14.924 5.227 1.00 86.88 121 LYS A C 1
ATOM 974 O O . LYS A 1 121 ? 7.639 14.757 4.376 1.00 86.88 121 LYS A O 1
ATOM 979 N N . GLY A 1 122 ? 5.853 13.997 5.508 1.00 87.31 122 GLY A N 1
ATOM 980 C CA . GLY A 1 122 ? 5.756 12.722 4.790 1.00 87.31 122 GLY A CA 1
ATOM 981 C C . GLY A 1 122 ? 5.378 12.913 3.321 1.00 87.31 122 GLY A C 1
ATOM 982 O O . GLY A 1 122 ? 5.985 12.305 2.444 1.00 87.31 122 GLY A O 1
ATOM 983 N N . HIS A 1 123 ? 4.438 13.820 3.042 1.00 89.81 123 HIS A N 1
ATOM 984 C CA . HIS A 1 123 ? 4.074 14.194 1.679 1.00 89.81 123 HIS A CA 1
ATOM 985 C C . HIS A 1 123 ? 5.264 14.760 0.890 1.00 89.81 123 HIS A C 1
ATOM 987 O O . HIS A 1 123 ? 5.513 14.312 -0.229 1.00 89.81 123 HIS A O 1
ATOM 993 N N . GLN A 1 124 ? 6.025 15.682 1.491 1.00 92.56 124 GLN A N 1
ATOM 994 C CA . GLN A 1 124 ? 7.218 16.253 0.863 1.00 92.56 124 GLN A CA 1
ATOM 995 C C . GLN A 1 124 ? 8.289 15.182 0.616 1.00 92.56 124 GLN A C 1
ATOM 997 O O . GLN A 1 124 ? 8.728 15.011 -0.516 1.00 92.56 124 GLN A O 1
ATOM 1002 N N . ARG A 1 125 ? 8.631 14.384 1.639 1.00 93.88 125 ARG A N 1
ATOM 1003 C CA . ARG A 1 125 ? 9.640 13.313 1.538 1.00 93.88 125 ARG A CA 1
ATOM 1004 C C . ARG A 1 125 ? 9.305 12.307 0.434 1.00 93.88 125 ARG A C 1
ATOM 1006 O O . ARG A 1 125 ? 10.195 11.884 -0.300 1.00 93.88 125 ARG A O 1
ATOM 1013 N N . ARG A 1 126 ? 8.023 11.948 0.291 1.00 95.50 126 ARG A N 1
ATOM 1014 C CA . ARG A 1 126 ? 7.539 11.069 -0.782 1.00 95.50 126 ARG A CA 1
ATOM 1015 C C . ARG A 1 126 ? 7.794 11.670 -2.164 1.00 95.50 126 ARG A C 1
ATOM 1017 O O . ARG A 1 126 ? 8.296 10.966 -3.034 1.00 95.50 126 ARG A O 1
ATOM 1024 N N . LEU A 1 127 ? 7.438 12.936 -2.377 1.00 96.31 127 LEU A N 1
ATOM 1025 C CA . LEU A 1 127 ? 7.630 13.589 -3.674 1.00 96.31 127 LEU A CA 1
ATOM 1026 C C . LEU A 1 127 ? 9.107 13.812 -3.994 1.00 96.31 127 LEU A C 1
ATOM 1028 O O . LEU A 1 127 ? 9.518 13.506 -5.107 1.00 96.31 127 LEU A O 1
ATOM 1032 N N . ASP A 1 128 ? 9.911 14.244 -3.021 1.00 96.88 128 ASP A N 1
ATOM 1033 C CA . ASP A 1 128 ? 11.357 14.419 -3.199 1.00 96.88 128 ASP A CA 1
ATOM 1034 C C . ASP A 1 128 ? 12.023 13.112 -3.637 1.00 96.88 128 ASP A C 1
ATOM 1036 O O . ASP A 1 128 ? 12.851 13.102 -4.548 1.00 96.88 128 ASP A O 1
ATOM 1040 N N . PHE A 1 129 ? 11.638 11.993 -3.017 1.00 97.88 129 PHE A N 1
ATOM 1041 C CA . PHE A 1 129 ? 12.131 10.673 -3.395 1.00 97.88 129 PHE A CA 1
ATOM 1042 C C . PHE A 1 129 ? 11.722 10.299 -4.824 1.00 97.88 129 PHE A C 1
ATOM 1044 O O . PHE A 1 129 ? 12.571 9.885 -5.608 1.00 97.88 129 PHE A O 1
ATOM 1051 N N . ILE A 1 130 ? 10.447 10.482 -5.184 1.00 97.75 130 ILE A N 1
ATOM 1052 C CA . ILE A 1 130 ? 9.935 10.168 -6.527 1.00 97.75 130 ILE A CA 1
ATOM 1053 C C . ILE A 1 130 ? 10.627 11.020 -7.597 1.00 97.75 130 ILE A C 1
ATOM 1055 O O . ILE A 1 130 ? 10.999 10.485 -8.639 1.00 97.75 130 ILE A O 1
ATOM 1059 N N . TYR A 1 131 ? 10.835 12.317 -7.352 1.00 97.69 131 TYR A N 1
ATOM 1060 C CA . TYR A 1 131 ? 11.502 13.198 -8.312 1.00 97.69 131 TYR A CA 1
ATOM 1061 C C . TYR A 1 131 ? 12.967 12.824 -8.514 1.00 97.69 131 TYR A C 1
ATOM 1063 O O . TYR A 1 131 ? 13.386 12.666 -9.658 1.00 97.69 131 TYR A O 1
ATOM 1071 N N . LYS A 1 132 ? 13.718 12.585 -7.433 1.00 98.25 132 LYS A N 1
ATOM 1072 C CA . LYS A 1 132 ? 15.108 12.114 -7.533 1.00 98.25 132 LYS A CA 1
ATOM 1073 C C . LYS A 1 132 ? 15.200 10.759 -8.237 1.00 98.25 132 LYS A C 1
ATOM 1075 O O . LYS A 1 132 ? 16.091 10.532 -9.048 1.00 98.25 132 LYS A O 1
ATOM 1080 N N . LEU A 1 133 ? 14.257 9.855 -7.964 1.00 97.94 133 LEU A N 1
ATOM 1081 C CA . LEU A 1 133 ? 14.190 8.564 -8.640 1.00 97.94 133 LEU A CA 1
ATOM 1082 C C . LEU A 1 133 ? 13.918 8.733 -10.144 1.00 97.94 133 LEU A C 1
ATOM 1084 O O . LEU A 1 133 ? 14.592 8.109 -10.959 1.00 97.94 133 LEU A O 1
ATOM 1088 N N . LYS A 1 134 ? 12.967 9.599 -10.517 1.00 97.62 134 LYS A N 1
ATOM 1089 C CA . LYS A 1 134 ? 12.644 9.921 -11.914 1.00 97.62 134 LYS A CA 1
ATOM 1090 C C . LYS A 1 134 ? 13.820 10.577 -12.638 1.00 97.62 134 LYS A C 1
ATOM 1092 O O . LYS A 1 134 ? 14.044 10.258 -13.798 1.00 97.62 134 LYS A O 1
ATOM 1097 N N . GLU A 1 135 ? 14.580 11.441 -11.975 1.00 97.88 135 GLU A N 1
ATOM 1098 C CA . GLU A 1 135 ? 15.796 12.045 -12.529 1.00 97.88 135 GLU A CA 1
ATOM 1099 C C . GLU A 1 135 ? 16.8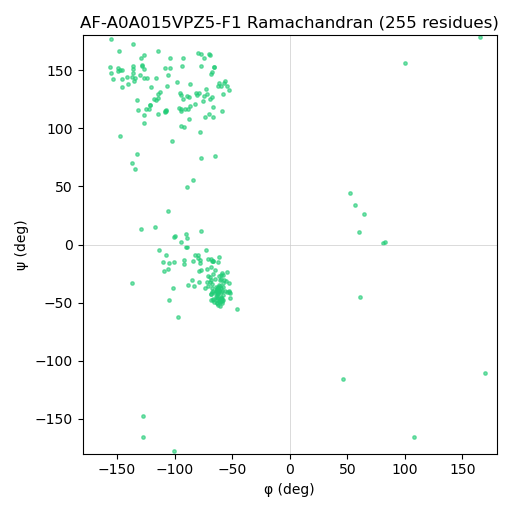36 10.968 -12.889 1.00 97.88 135 GLU A C 1
ATOM 1101 O O . GLU A 1 135 ? 17.314 10.917 -14.021 1.00 97.88 135 GLU A O 1
ATOM 1106 N N . LEU A 1 136 ? 17.109 10.043 -11.963 1.00 98.00 136 LEU A N 1
ATOM 1107 C CA . LEU A 1 136 ? 18.152 9.015 -12.106 1.00 98.00 136 LEU A 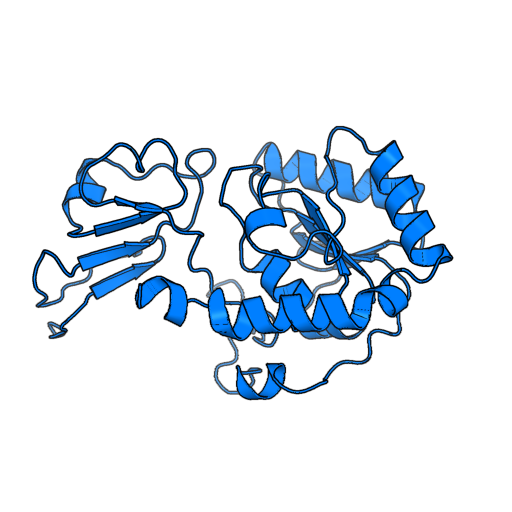CA 1
ATOM 1108 C C . LEU A 1 136 ? 17.759 7.812 -12.982 1.00 98.00 136 LEU A C 1
ATOM 1110 O O . LEU A 1 136 ? 18.632 7.087 -13.476 1.00 98.00 136 LEU A O 1
ATOM 1114 N N . LEU A 1 137 ? 16.458 7.553 -13.131 1.00 97.31 137 LEU A N 1
ATOM 1115 C CA . LEU A 1 137 ? 15.909 6.447 -13.926 1.00 97.31 137 LEU A CA 1
ATOM 1116 C C . LEU A 1 137 ? 15.260 6.899 -15.240 1.00 97.31 137 LEU A C 1
ATOM 1118 O O . LEU A 1 137 ? 14.914 6.055 -16.069 1.00 97.31 137 LEU A O 1
ATOM 1122 N N . SER A 1 138 ? 15.100 8.208 -15.429 1.00 94.75 138 SER A N 1
ATOM 1123 C CA . SER A 1 138 ? 14.589 8.850 -16.640 1.00 94.75 138 SER A CA 1
ATOM 1124 C C . SER A 1 138 ? 13.319 8.165 -17.170 1.00 94.75 138 SER A C 1
ATOM 1126 O O . SER A 1 138 ? 12.289 8.146 -16.490 1.00 94.75 138 SER A O 1
ATOM 1128 N N . ASP A 1 139 ? 13.358 7.577 -18.366 1.00 94.62 139 ASP A N 1
ATOM 1129 C CA . ASP A 1 139 ? 12.192 7.002 -19.047 1.00 94.62 139 ASP A CA 1
ATOM 1130 C C . ASP A 1 139 ? 11.673 5.693 -18.441 1.00 94.62 139 ASP A C 1
ATOM 1132 O O . ASP A 1 139 ? 10.635 5.195 -18.880 1.00 94.62 139 ASP A O 1
ATOM 1136 N N . LEU A 1 140 ? 12.349 5.135 -17.432 1.00 97.56 140 LEU A N 1
ATOM 1137 C CA . LEU A 1 140 ? 11.900 3.923 -16.742 1.00 97.56 140 LEU A CA 1
ATOM 1138 C C . LEU A 1 140 ? 10.811 4.181 -15.693 1.00 97.56 140 LEU A C 1
ATOM 1140 O O . LEU A 1 140 ? 10.262 3.216 -15.169 1.00 97.56 140 LEU A O 1
ATOM 1144 N N . VAL A 1 141 ? 10.507 5.440 -15.365 1.00 98.25 141 VAL A N 1
ATOM 1145 C CA . VAL A 1 141 ? 9.540 5.800 -14.315 1.00 98.25 141 VAL A CA 1
ATOM 1146 C C . VAL A 1 141 ? 8.419 6.650 -14.894 1.00 98.25 141 VAL A C 1
ATOM 1148 O O . VAL A 1 141 ? 8.671 7.754 -15.365 1.00 98.25 141 VAL A O 1
ATOM 1151 N N . ASP A 1 142 ? 7.178 6.189 -14.796 1.00 98.31 142 ASP A N 1
ATOM 1152 C CA . ASP A 1 142 ? 5.998 6.944 -15.227 1.00 98.31 142 ASP A CA 1
ATOM 1153 C C . ASP A 1 142 ? 5.148 7.324 -14.005 1.00 98.31 142 ASP A C 1
ATOM 1155 O O . ASP A 1 142 ? 4.877 6.485 -13.144 1.00 98.31 142 ASP A O 1
ATOM 1159 N N . ILE A 1 143 ? 4.751 8.600 -13.904 1.00 98.19 143 ILE A N 1
ATOM 1160 C CA . ILE A 1 143 ? 4.059 9.151 -12.727 1.00 98.19 143 ILE A CA 1
ATOM 1161 C C . ILE A 1 143 ? 2.632 9.567 -13.098 1.00 98.19 143 ILE A C 1
ATOM 1163 O O . ILE A 1 143 ? 2.412 10.374 -14.002 1.00 98.19 143 ILE A O 1
ATOM 1167 N N . TYR A 1 144 ? 1.671 9.053 -12.338 1.00 97.75 144 TYR A N 1
ATOM 1168 C CA . TYR A 1 144 ? 0.237 9.244 -12.511 1.00 97.75 144 TYR A CA 1
ATOM 1169 C C . TYR A 1 144 ? -0.424 9.747 -11.224 1.00 97.75 144 TYR A C 1
ATOM 1171 O O . TYR A 1 144 ? 0.104 9.605 -10.118 1.00 97.75 144 TYR A O 1
ATOM 1179 N N . GLY A 1 145 ? -1.633 10.281 -11.372 1.00 94.31 145 GLY A N 1
ATOM 1180 C CA . GLY A 1 145 ? -2.487 10.759 -10.294 1.00 94.31 145 GLY A CA 1
ATOM 1181 C C . GLY A 1 145 ? -2.594 12.283 -10.243 1.00 94.31 145 GLY A C 1
ATOM 1182 O O . GLY A 1 145 ? -2.295 12.996 -11.198 1.00 94.31 145 GLY A O 1
ATOM 1183 N N . THR A 1 146 ? -3.109 12.808 -9.132 1.00 90.62 146 THR A N 1
ATOM 1184 C CA . THR A 1 146 ? -3.435 14.238 -9.012 1.00 90.62 146 THR A CA 1
ATOM 1185 C C . THR A 1 146 ? -2.184 15.102 -9.031 1.00 90.62 146 THR A C 1
ATOM 1187 O O . THR A 1 146 ? -1.287 14.896 -8.215 1.00 90.62 146 THR A O 1
ATOM 1190 N N . GLY A 1 147 ? -2.164 16.093 -9.925 1.00 92.19 147 GLY A N 1
ATOM 1191 C CA . GLY A 1 147 ? -0.998 16.942 -10.178 1.00 92.19 147 GLY A CA 1
ATOM 1192 C C . GLY A 1 147 ? 0.025 16.339 -11.143 1.00 92.19 147 GLY A C 1
ATOM 1193 O O . GLY A 1 147 ? 1.047 16.968 -11.388 1.00 92.19 147 GLY A O 1
ATOM 1194 N N . PHE A 1 148 ? -0.258 15.153 -11.686 1.00 94.88 148 PHE A N 1
ATOM 1195 C CA . PHE A 1 148 ? 0.502 14.480 -12.738 1.00 94.88 148 PHE A CA 1
ATOM 1196 C C . PHE A 1 148 ? -0.459 14.095 -13.873 1.00 94.88 148 PHE A C 1
ATOM 1198 O O . PHE A 1 148 ? -1.443 14.798 -14.106 1.00 94.88 148 PHE A O 1
ATOM 1205 N N . ILE A 1 149 ? -0.208 12.980 -14.565 1.00 95.31 149 ILE A N 1
ATOM 1206 C CA . ILE A 1 149 ? -1.145 12.427 -15.545 1.00 95.31 149 ILE A CA 1
ATOM 1207 C C . ILE A 1 149 ? -2.365 11.871 -14.786 1.00 95.31 149 ILE A C 1
ATOM 1209 O O . ILE A 1 149 ? -2.218 10.895 -14.043 1.00 95.31 149 ILE A O 1
ATOM 1213 N N . PRO A 1 150 ? -3.560 12.476 -14.915 1.00 92.06 150 PRO A N 1
ATOM 1214 C CA . PRO A 1 150 ? -4.733 12.041 -14.172 1.00 92.06 150 PRO A CA 1
ATOM 1215 C C . PRO A 1 150 ? -5.199 10.663 -14.647 1.00 92.06 150 PRO A C 1
ATOM 1217 O O . PRO A 1 150 ? -5.107 10.334 -15.826 1.00 92.06 150 PRO A O 1
ATOM 1220 N N . ILE A 1 151 ? -5.733 9.880 -13.714 1.00 92.69 151 ILE A N 1
ATOM 1221 C CA . ILE A 1 151 ? -6.301 8.554 -13.968 1.00 92.69 151 ILE A CA 1
ATOM 1222 C C . ILE A 1 151 ? -7.622 8.424 -13.214 1.00 92.69 151 ILE A C 1
ATOM 1224 O O . ILE A 1 151 ? -7.777 9.019 -12.138 1.00 92.69 151 ILE A O 1
ATOM 1228 N N . LYS A 1 152 ? -8.560 7.663 -13.780 1.00 89.88 152 LYS A N 1
ATOM 1229 C CA . LYS A 1 152 ? -9.856 7.377 -13.146 1.00 89.88 152 LYS A CA 1
ATOM 1230 C C . LYS A 1 152 ? -9.794 6.150 -12.249 1.00 89.88 152 LYS A C 1
ATOM 1232 O O . LYS A 1 152 ? -10.427 6.142 -11.198 1.00 89.88 152 LYS A O 1
ATOM 1237 N N . ASP A 1 153 ? -8.994 5.170 -12.651 1.00 94.00 153 ASP A N 1
ATOM 1238 C CA . ASP A 1 153 ? -8.784 3.909 -11.951 1.00 94.00 153 ASP A CA 1
ATOM 1239 C C . ASP A 1 153 ? -7.302 3.518 -12.039 1.00 94.00 153 ASP A C 1
ATOM 1241 O O . ASP A 1 153 ? -6.653 3.654 -13.078 1.00 94.00 153 ASP A O 1
ATOM 1245 N N . LYS A 1 154 ? -6.748 3.035 -10.925 1.00 94.94 154 LYS A N 1
ATOM 1246 C CA . LYS A 1 154 ? -5.369 2.540 -10.864 1.00 94.94 154 LYS A CA 1
ATOM 1247 C C . LYS A 1 154 ? -5.175 1.290 -11.723 1.00 94.94 154 LYS A C 1
ATOM 1249 O O . LYS A 1 154 ? -4.077 1.095 -12.246 1.00 94.94 154 LYS A O 1
ATOM 1254 N N . TYR A 1 155 ? -6.215 0.471 -11.897 1.00 96.25 155 TYR A N 1
ATOM 1255 C CA . TYR A 1 155 ? -6.152 -0.756 -12.688 1.00 96.25 155 TYR A CA 1
ATOM 1256 C C . TYR A 1 155 ? -5.796 -0.475 -14.154 1.00 96.25 155 TYR A C 1
ATOM 1258 O O . TYR A 1 155 ? -5.021 -1.226 -14.743 1.00 96.25 155 TYR A O 1
ATOM 1266 N N . GLU A 1 156 ? -6.248 0.650 -14.727 1.00 93.94 156 GLU A N 1
ATOM 1267 C CA . GLU A 1 156 ? -5.923 1.072 -16.104 1.00 93.94 156 GLU A CA 1
ATOM 1268 C C . GLU A 1 156 ? -4.417 1.232 -16.357 1.00 93.94 156 GLU A C 1
ATOM 1270 O O . GLU A 1 156 ? -3.963 1.126 -17.505 1.00 93.94 156 GLU A O 1
ATOM 1275 N N . ILE A 1 157 ? -3.663 1.511 -15.290 1.00 96.06 157 ILE A N 1
ATOM 1276 C CA . ILE A 1 157 ? -2.210 1.644 -15.302 1.00 96.06 157 ILE A CA 1
ATOM 1277 C C . ILE A 1 157 ? -1.578 0.335 -14.854 1.00 96.06 157 ILE A C 1
ATOM 1279 O O . ILE A 1 157 ? -0.883 -0.307 -15.636 1.00 96.06 157 ILE A O 1
ATOM 1283 N N . TYR A 1 158 ? -1.830 -0.091 -13.617 1.00 97.56 158 TYR A N 1
ATOM 1284 C CA . TYR A 1 158 ? -1.114 -1.216 -13.026 1.00 97.56 158 TYR A CA 1
ATOM 1285 C C . TYR A 1 158 ? -1.287 -2.515 -13.830 1.00 97.56 158 TYR A C 1
ATOM 1287 O O . TYR A 1 158 ? -0.295 -3.189 -14.075 1.00 97.56 158 TYR A O 1
ATOM 1295 N N . SER A 1 159 ? -2.458 -2.801 -14.409 1.00 96.81 159 SER A N 1
ATOM 1296 C CA . SER A 1 159 ? -2.660 -4.005 -15.246 1.00 96.81 159 SER A CA 1
ATOM 1297 C C . SER A 1 159 ? -1.776 -4.093 -16.506 1.00 96.81 159 SER A C 1
ATOM 1299 O O . SER A 1 159 ? -1.732 -5.139 -17.160 1.00 96.81 159 SER A O 1
ATOM 1301 N N . LYS A 1 160 ? -1.078 -3.008 -16.872 1.00 97.44 160 LYS A N 1
ATOM 1302 C CA . LYS A 1 160 ? -0.164 -2.933 -18.023 1.00 97.44 160 LYS A CA 1
ATOM 1303 C C . LYS A 1 160 ? 1.311 -2.926 -17.623 1.00 97.44 160 LYS A C 1
ATOM 1305 O O . LYS A 1 160 ? 2.152 -3.264 -18.455 1.00 97.44 160 LYS A O 1
ATOM 1310 N N . TYR A 1 161 ? 1.640 -2.561 -16.384 1.00 98.38 161 TYR A N 1
ATOM 1311 C CA . TYR A 1 161 ? 3.020 -2.382 -15.921 1.00 98.38 161 TYR A CA 1
ATOM 1312 C C . TYR A 1 161 ? 3.530 -3.610 -15.179 1.00 98.38 161 TYR A C 1
ATOM 1314 O O . TYR A 1 161 ? 2.827 -4.201 -14.367 1.00 98.38 161 TYR A O 1
ATOM 1322 N N . LYS A 1 162 ? 4.788 -3.981 -15.410 1.00 98.44 162 LYS A N 1
ATOM 1323 C CA . LYS A 1 162 ? 5.437 -5.056 -14.649 1.00 98.44 162 LYS A CA 1
ATOM 1324 C C . LYS A 1 162 ? 5.767 -4.645 -13.214 1.00 98.44 162 LYS A C 1
ATOM 1326 O O . LYS A 1 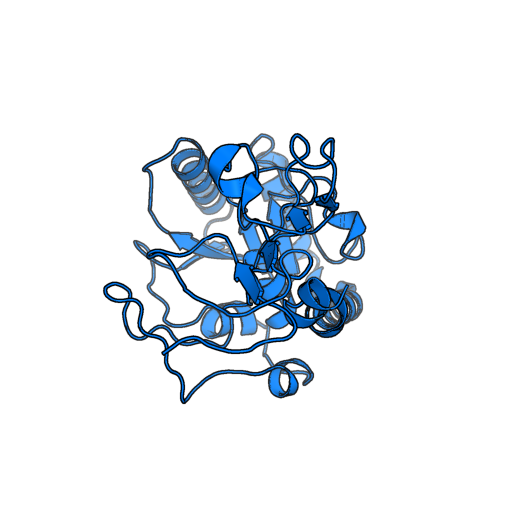162 ? 5.723 -5.490 -12.326 1.00 98.44 162 LYS A O 1
ATOM 1331 N N . TYR A 1 163 ? 6.083 -3.370 -12.980 1.00 98.81 163 TYR A N 1
ATOM 1332 C CA . TYR A 1 163 ? 6.556 -2.878 -11.685 1.00 98.81 163 TYR A CA 1
ATOM 1333 C C . TYR A 1 163 ? 5.780 -1.644 -11.229 1.00 98.81 163 TYR A C 1
ATOM 1335 O O . TYR A 1 163 ? 5.429 -0.786 -12.042 1.00 98.81 163 TYR A O 1
ATOM 1343 N N . ALA A 1 164 ? 5.580 -1.515 -9.919 1.00 98.69 164 ALA A N 1
ATOM 1344 C CA . ALA A 1 164 ? 4.988 -0.330 -9.312 1.00 98.69 164 ALA A CA 1
ATOM 1345 C C . ALA A 1 164 ? 5.763 0.115 -8.066 1.00 98.69 164 ALA A C 1
ATOM 1347 O O . ALA A 1 164 ? 6.199 -0.717 -7.271 1.00 98.69 164 ALA A O 1
ATOM 1348 N N . LEU A 1 165 ? 5.916 1.427 -7.880 1.00 98.81 165 LEU A N 1
ATOM 1349 C CA . LEU A 1 165 ? 6.433 2.004 -6.638 1.00 98.81 165 LEU A CA 1
ATOM 1350 C C . LEU A 1 165 ? 5.273 2.248 -5.676 1.00 98.81 165 LEU A C 1
ATOM 1352 O O . LEU A 1 165 ? 4.391 3.068 -5.948 1.00 98.81 165 LEU A O 1
ATOM 1356 N N . ILE A 1 166 ? 5.300 1.557 -4.544 1.00 98.50 166 ILE A N 1
ATOM 1357 C CA . ILE A 1 166 ? 4.259 1.574 -3.525 1.00 98.50 166 ILE A CA 1
ATOM 1358 C C . ILE A 1 166 ? 4.828 2.207 -2.258 1.00 98.50 166 ILE A C 1
ATOM 1360 O O . ILE A 1 166 ? 5.720 1.657 -1.617 1.00 98.50 166 ILE A O 1
ATOM 1364 N N . ILE A 1 167 ? 4.319 3.385 -1.908 1.00 97.81 167 ILE A N 1
ATOM 1365 C CA . ILE A 1 167 ? 4.762 4.144 -0.737 1.00 97.81 167 ILE A CA 1
ATOM 1366 C C . ILE A 1 167 ? 3.561 4.379 0.171 1.00 97.81 167 ILE A C 1
ATOM 1368 O O . ILE A 1 167 ? 2.614 5.071 -0.212 1.00 97.81 167 ILE A O 1
ATOM 1372 N N . GLU A 1 168 ? 3.623 3.826 1.375 1.00 95.69 168 GLU A N 1
ATOM 1373 C CA . GLU A 1 168 ? 2.641 4.065 2.422 1.00 95.69 168 GLU A CA 1
ATOM 1374 C C . GLU A 1 168 ? 2.804 5.447 3.057 1.00 95.69 168 GLU A C 1
ATOM 1376 O O . GLU A 1 168 ? 3.860 6.082 3.004 1.00 95.69 168 GLU A O 1
ATOM 1381 N N . ASN A 1 169 ? 1.741 5.918 3.710 1.00 90.06 169 ASN A N 1
ATOM 1382 C CA . ASN A 1 169 ? 1.761 7.209 4.403 1.00 90.06 169 ASN A CA 1
ATOM 1383 C C . ASN A 1 169 ? 2.678 7.200 5.639 1.00 90.06 169 ASN A C 1
ATOM 1385 O O . ASN A 1 169 ? 3.078 8.260 6.126 1.00 90.06 169 ASN A O 1
ATOM 1389 N N . SER A 1 170 ? 3.009 6.015 6.156 1.00 91.38 170 SER A N 1
ATOM 1390 C CA . SER A 1 170 ? 3.873 5.835 7.315 1.00 91.38 170 SER A CA 1
ATOM 1391 C C . SER A 1 170 ? 4.689 4.556 7.209 1.00 91.38 170 SER A C 1
ATOM 1393 O O . SER A 1 170 ? 4.236 3.569 6.636 1.00 91.38 170 SER A O 1
ATOM 1395 N N . ASN A 1 171 ? 5.875 4.572 7.816 1.00 93.75 171 ASN A N 1
ATOM 1396 C CA . ASN A 1 171 ? 6.649 3.368 8.073 1.00 93.75 171 ASN A CA 1
ATOM 1397 C C . ASN A 1 171 ? 6.321 2.890 9.494 1.00 93.75 171 ASN A C 1
ATOM 1399 O O . ASN A 1 171 ? 6.743 3.515 10.470 1.00 93.75 171 ASN A O 1
ATOM 1403 N N . TYR A 1 172 ? 5.471 1.867 9.603 1.00 95.50 172 TYR A N 1
ATOM 1404 C CA . TYR A 1 172 ? 4.905 1.434 10.878 1.00 95.50 172 TYR A CA 1
ATOM 1405 C C . TYR A 1 172 ? 4.524 -0.054 10.850 1.00 95.50 172 TYR A C 1
ATOM 1407 O O . TYR A 1 172 ? 4.060 -0.555 9.827 1.00 95.50 172 TYR A O 1
ATOM 1415 N N . LEU A 1 173 ? 4.740 -0.769 11.960 1.00 96.44 173 LEU A N 1
ATOM 1416 C CA . LEU A 1 173 ? 4.465 -2.209 12.057 1.00 96.44 173 LEU A CA 1
ATOM 1417 C C . LEU A 1 173 ? 2.988 -2.513 11.803 1.00 96.44 173 LEU A C 1
ATOM 1419 O O . LEU A 1 173 ? 2.113 -1.813 12.308 1.00 96.44 173 LEU A O 1
ATOM 1423 N N . ASP A 1 174 ? 2.731 -3.562 11.024 1.00 96.12 174 ASP A N 1
ATOM 1424 C CA . ASP A 1 174 ? 1.393 -4.021 10.636 1.00 96.12 174 ASP A CA 1
ATOM 1425 C C . ASP A 1 174 ? 0.562 -2.980 9.852 1.00 96.12 174 ASP A C 1
ATOM 1427 O O . ASP A 1 174 ? -0.630 -3.181 9.623 1.00 96.12 174 ASP A O 1
ATOM 1431 N N . TYR A 1 175 ? 1.177 -1.877 9.404 1.00 96.75 175 TYR A N 1
ATOM 1432 C CA . TYR A 1 175 ? 0.525 -0.837 8.611 1.00 96.75 175 TYR A CA 1
ATOM 1433 C C . TYR A 1 175 ? 0.889 -0.960 7.133 1.00 96.75 175 TYR A C 1
ATOM 1435 O O . TYR A 1 175 ? 1.851 -0.367 6.641 1.00 96.75 175 TYR A O 1
ATOM 1443 N N . TRP A 1 176 ? 0.087 -1.739 6.424 1.00 96.88 176 TRP A N 1
ATOM 1444 C CA . TRP A 1 176 ? 0.029 -1.755 4.970 1.00 96.88 176 TRP A CA 1
ATOM 1445 C C . TRP A 1 176 ? -1.427 -1.545 4.549 1.00 96.88 176 TRP A C 1
ATOM 1447 O O . TRP A 1 176 ? -2.339 -1.844 5.322 1.00 96.88 176 TRP A O 1
ATOM 1457 N N . THR A 1 177 ? -1.653 -0.959 3.376 1.00 96.19 177 THR A N 1
ATOM 1458 C CA . THR A 1 177 ? -2.986 -0.476 2.984 1.00 96.19 177 THR A CA 1
ATOM 1459 C C . THR A 1 177 ? -3.422 -1.008 1.622 1.00 96.19 177 THR A C 1
ATOM 1461 O O . THR A 1 177 ? -2.807 -1.912 1.050 1.00 96.19 177 THR A O 1
ATOM 1464 N N . GLU A 1 178 ? -4.469 -0.406 1.053 1.00 96.00 178 GLU A N 1
ATOM 1465 C CA . GLU A 1 178 ? -4.945 -0.721 -0.288 1.00 96.00 178 GLU A CA 1
ATOM 1466 C C . GLU A 1 178 ? -3.842 -0.601 -1.345 1.00 96.00 178 GLU A C 1
ATOM 1468 O O . GLU A 1 178 ? -3.918 -1.248 -2.375 1.00 96.00 178 GLU A O 1
ATOM 1473 N N . LYS A 1 179 ? -2.784 0.189 -1.114 1.00 97.31 179 LYS A N 1
ATOM 1474 C CA . LYS A 1 179 ? -1.774 0.483 -2.145 1.00 97.31 179 LYS A CA 1
ATOM 1475 C C . LYS A 1 179 ? -1.015 -0.761 -2.599 1.00 97.31 179 LYS A C 1
ATOM 1477 O O . LYS A 1 179 ? -0.810 -0.932 -3.799 1.00 97.31 179 LYS A O 1
ATOM 1482 N N . ILE A 1 180 ? -0.591 -1.623 -1.671 1.00 98.19 180 ILE A N 1
ATOM 1483 C CA . ILE A 1 180 ? 0.075 -2.879 -2.045 1.00 98.19 180 ILE A CA 1
ATOM 1484 C C . ILE A 1 180 ? -0.941 -3.943 -2.489 1.00 98.19 180 ILE A C 1
ATOM 1486 O O . ILE A 1 180 ? -0.640 -4.706 -3.404 1.00 98.19 180 ILE A O 1
ATOM 1490 N N . ALA A 1 181 ? -2.160 -3.945 -1.931 1.00 97.81 181 ALA A N 1
ATOM 1491 C CA . ALA A 1 181 ? -3.246 -4.803 -2.416 1.00 97.81 181 ALA A CA 1
ATOM 1492 C C . ALA A 1 181 ? -3.566 -4.523 -3.893 1.00 97.81 181 ALA A C 1
ATOM 1494 O O . ALA A 1 181 ? -3.545 -5.436 -4.714 1.00 97.81 181 ALA A O 1
ATOM 1495 N N . ASP A 1 182 ? -3.762 -3.253 -4.241 1.00 97.81 182 ASP A N 1
ATOM 1496 C CA . ASP A 1 182 ? -3.994 -2.748 -5.593 1.00 97.81 182 ASP A CA 1
ATOM 1497 C C . ASP A 1 182 ? -2.902 -3.215 -6.570 1.00 97.81 182 ASP A C 1
ATOM 1499 O O . ASP A 1 182 ? -3.187 -3.617 -7.702 1.00 97.81 182 ASP A O 1
ATOM 1503 N N . CYS A 1 183 ? -1.645 -3.198 -6.120 1.00 98.00 183 CYS A N 1
ATOM 1504 C CA . CYS A 1 183 ? -0.493 -3.661 -6.888 1.00 98.00 183 CYS A CA 1
ATOM 1505 C C . CYS A 1 183 ? -0.597 -5.158 -7.224 1.00 98.00 183 CYS A C 1
ATOM 1507 O O . CYS A 1 183 ? -0.527 -5.536 -8.397 1.00 98.00 183 CYS A O 1
ATOM 1509 N N . TYR A 1 184 ? -0.828 -6.010 -6.219 1.00 98.19 184 TYR A N 1
ATOM 1510 C CA . TYR A 1 184 ? -0.937 -7.457 -6.428 1.00 98.19 184 TYR A CA 1
ATOM 1511 C C . TYR A 1 184 ? -2.181 -7.854 -7.222 1.00 98.19 184 TYR A C 1
ATOM 1513 O O . TYR A 1 184 ? -2.089 -8.689 -8.121 1.00 98.19 184 TYR A O 1
ATOM 1521 N N . LEU A 1 185 ? -3.331 -7.232 -6.953 1.00 97.81 185 LEU A N 1
ATOM 1522 C CA . LEU A 1 185 ? -4.569 -7.460 -7.709 1.00 97.81 185 LEU A CA 1
ATOM 1523 C C . LEU A 1 185 ? -4.404 -7.128 -9.200 1.00 97.81 185 LEU A C 1
ATOM 1525 O O . LEU A 1 185 ? -5.007 -7.783 -10.053 1.00 97.81 185 LEU A O 1
ATOM 1529 N N . SER A 1 186 ? -3.521 -6.179 -9.514 1.00 97.44 186 SER A N 1
ATOM 1530 C CA . SER A 1 186 ? -3.162 -5.782 -10.879 1.00 97.44 186 SER A CA 1
ATOM 1531 C C . SER A 1 186 ? -1.987 -6.565 -11.480 1.00 97.44 186 SER A C 1
ATOM 1533 O O . SER A 1 186 ? -1.496 -6.197 -12.548 1.00 97.44 186 SER A O 1
ATOM 1535 N N . ASN A 1 187 ? -1.525 -7.632 -10.817 1.00 96.69 187 ASN A N 1
ATOM 1536 C CA . ASN A 1 187 ? -0.399 -8.460 -11.251 1.00 96.69 187 ASN A CA 1
ATOM 1537 C C . ASN A 1 187 ? 0.912 -7.671 -11.454 1.00 96.69 187 ASN A C 1
ATOM 1539 O O . ASN A 1 187 ? 1.697 -8.018 -12.336 1.00 96.69 187 ASN A O 1
ATOM 1543 N N . CYS A 1 188 ? 1.163 -6.629 -10.653 1.00 95.94 188 CYS A N 1
ATOM 1544 C CA . CYS A 1 188 ? 2.427 -5.886 -10.630 1.00 95.94 188 CYS A CA 1
ATOM 1545 C C . CYS A 1 188 ? 3.390 -6.426 -9.567 1.00 95.94 188 CYS A C 1
ATOM 1547 O O . CYS A 1 188 ? 2.977 -6.923 -8.522 1.00 95.94 188 CYS A O 1
ATOM 1549 N N . PHE A 1 189 ? 4.690 -6.239 -9.797 1.00 98.62 189 PHE A N 1
ATOM 1550 C CA . PHE A 1 189 ? 5.713 -6.392 -8.769 1.00 98.62 189 PHE A CA 1
ATOM 1551 C C . PHE A 1 189 ? 5.901 -5.072 -7.985 1.00 98.62 189 PHE A C 1
ATOM 1553 O O . PHE A 1 189 ? 6.284 -4.060 -8.587 1.00 98.62 189 PHE A O 1
ATOM 1560 N N . PRO A 1 190 ? 5.667 -5.048 -6.662 1.00 98.75 190 PRO A N 1
ATOM 1561 C CA . PRO A 1 190 ? 5.871 -3.865 -5.831 1.00 98.75 190 PRO A CA 1
ATOM 1562 C C . PRO A 1 190 ? 7.339 -3.641 -5.432 1.00 98.75 190 PRO A C 1
ATOM 1564 O O . PRO A 1 190 ? 7.983 -4.491 -4.818 1.00 98.75 190 PRO A O 1
ATOM 1567 N N . PHE A 1 191 ? 7.822 -2.424 -5.674 1.00 98.88 191 PHE A N 1
ATOM 1568 C CA . PHE A 1 191 ? 8.898 -1.804 -4.900 1.00 98.88 191 PHE A CA 1
ATOM 1569 C C . PHE A 1 191 ? 8.267 -1.016 -3.753 1.00 98.88 191 PHE A C 1
ATOM 1571 O O . PHE A 1 191 ? 7.507 -0.082 -4.007 1.00 98.88 191 PHE A O 1
ATOM 1578 N N . TYR A 1 192 ? 8.526 -1.399 -2.506 1.00 98.75 192 TYR A N 1
ATOM 1579 C CA . TYR A 1 192 ? 7.665 -1.058 -1.373 1.00 98.75 192 TYR A CA 1
ATOM 1580 C C . TYR A 1 192 ? 8.380 -0.261 -0.275 1.00 98.75 192 TYR A C 1
ATOM 1582 O O . TYR A 1 192 ? 9.474 -0.624 0.143 1.00 98.75 192 TYR A O 1
ATOM 1590 N N . ILE A 1 193 ? 7.739 0.796 0.236 1.00 98.38 193 ILE A N 1
ATOM 1591 C CA . ILE A 1 193 ? 8.167 1.561 1.419 1.00 98.38 193 ILE A CA 1
ATOM 1592 C C . ILE A 1 193 ? 6.961 1.726 2.348 1.00 98.38 193 ILE A C 1
ATOM 1594 O O . ILE A 1 193 ? 5.999 2.401 1.986 1.00 98.38 193 ILE A O 1
ATOM 1598 N N . GLY A 1 194 ? 7.006 1.161 3.555 1.00 96.44 194 GLY A N 1
ATOM 1599 C CA . GLY A 1 194 ? 5.881 1.239 4.491 1.00 96.44 194 GLY A CA 1
ATOM 1600 C C . GLY A 1 194 ? 6.055 0.322 5.694 1.00 96.44 194 GLY A C 1
ATOM 1601 O O . GLY A 1 194 ? 6.907 0.567 6.538 1.00 96.44 194 GLY A O 1
ATOM 1602 N N . CYS A 1 195 ? 5.249 -0.732 5.766 1.00 97.25 195 CYS A N 1
ATOM 1603 C CA . CYS A 1 195 ? 5.263 -1.748 6.825 1.00 97.25 195 CYS A CA 1
ATOM 1604 C C . CYS A 1 195 ? 6.619 -2.488 6.969 1.00 97.25 195 CYS A C 1
ATOM 1606 O O . CYS A 1 195 ? 6.953 -3.264 6.073 1.00 97.25 195 CYS A O 1
ATOM 1608 N N . PRO A 1 196 ? 7.366 -2.353 8.090 1.00 96.81 196 PRO A N 1
ATOM 1609 C CA . PRO A 1 196 ? 8.640 -3.060 8.308 1.00 96.81 196 PRO A CA 1
ATOM 1610 C C . PRO A 1 196 ? 8.538 -4.581 8.330 1.00 96.81 196 PRO A C 1
ATOM 1612 O O . PRO A 1 196 ? 9.509 -5.277 8.068 1.00 96.81 196 PRO A O 1
ATOM 1615 N N . ASN A 1 197 ? 7.378 -5.111 8.714 1.00 97.50 197 ASN A N 1
ATOM 1616 C CA . ASN A 1 197 ? 7.130 -6.545 8.787 1.00 97.50 197 ASN A CA 1
ATOM 1617 C C . ASN A 1 197 ? 6.234 -7.020 7.639 1.00 97.50 197 ASN A C 1
ATOM 1619 O O . ASN A 1 197 ? 5.519 -8.009 7.797 1.00 97.50 197 ASN A O 1
ATOM 1623 N N . ILE A 1 198 ? 6.260 -6.349 6.480 1.00 98.19 198 ILE A N 1
ATOM 1624 C CA . ILE A 1 198 ? 5.428 -6.711 5.321 1.00 98.19 198 ILE A CA 1
ATOM 1625 C C . ILE A 1 198 ? 5.620 -8.171 4.883 1.00 98.19 198 ILE A C 1
ATOM 1627 O O . ILE A 1 198 ? 4.667 -8.831 4.481 1.00 98.19 198 ILE A O 1
ATOM 1631 N N . LYS A 1 199 ? 6.827 -8.711 5.069 1.00 97.75 199 LYS A N 1
ATOM 1632 C CA . LYS A 1 199 ? 7.190 -10.111 4.798 1.00 97.75 199 LYS A CA 1
ATOM 1633 C C . LYS A 1 199 ? 6.536 -11.139 5.728 1.00 97.75 199 LYS A C 1
ATOM 1635 O O . LYS A 1 199 ? 6.529 -12.328 5.450 1.00 97.75 199 LYS A O 1
ATOM 1640 N N . THR A 1 200 ? 5.919 -10.694 6.824 1.00 97.25 200 THR A N 1
ATOM 1641 C CA . THR A 1 200 ? 5.038 -11.558 7.633 1.00 97.25 200 THR A CA 1
ATOM 1642 C C . THR A 1 200 ? 3.652 -11.733 7.002 1.00 97.25 200 THR A C 1
ATOM 1644 O O . THR A 1 200 ? 2.919 -12.648 7.377 1.00 97.25 200 THR A O 1
ATOM 1647 N N . TYR A 1 201 ? 3.298 -10.870 6.042 1.00 97.19 201 TYR A N 1
ATOM 1648 C CA . TYR A 1 201 ? 2.034 -10.908 5.310 1.00 97.19 201 TYR A CA 1
ATOM 1649 C C . TYR A 1 201 ? 2.183 -11.518 3.917 1.00 97.19 201 TYR A C 1
ATOM 1651 O O . TYR A 1 201 ? 1.292 -12.238 3.489 1.00 97.19 201 TYR A O 1
ATOM 1659 N N . PHE A 1 202 ? 3.286 -11.260 3.215 1.00 98.38 202 PHE A N 1
ATOM 1660 C CA . PHE A 1 202 ? 3.488 -11.715 1.836 1.00 98.38 202 PHE A CA 1
ATOM 1661 C C . PHE A 1 202 ? 4.825 -12.446 1.671 1.00 98.38 202 PHE A C 1
ATOM 1663 O O . PHE A 1 202 ? 5.750 -12.159 2.431 1.00 98.38 202 PHE A O 1
ATOM 1670 N N . PRO A 1 203 ? 4.961 -13.356 0.686 1.00 98.12 203 PRO A N 1
ATOM 1671 C CA . PRO A 1 203 ? 6.208 -14.077 0.453 1.00 98.12 203 PRO A CA 1
ATOM 1672 C C . PRO A 1 203 ? 7.395 -13.134 0.216 1.00 98.12 203 PRO A C 1
ATOM 1674 O O . PRO A 1 203 ? 7.282 -12.167 -0.531 1.00 98.12 203 PRO A O 1
ATOM 1677 N N . ASP A 1 204 ? 8.572 -13.457 0.753 1.00 96.56 204 ASP A N 1
ATOM 1678 C CA . ASP A 1 204 ? 9.762 -12.590 0.676 1.00 96.56 204 ASP A CA 1
ATOM 1679 C C . ASP A 1 204 ? 10.135 -12.140 -0.743 1.00 96.56 204 ASP A C 1
ATOM 1681 O O . ASP A 1 204 ? 10.648 -11.041 -0.938 1.00 96.56 204 ASP A O 1
ATOM 1685 N N . SER A 1 205 ? 9.881 -12.990 -1.741 1.00 97.25 205 SER A N 1
ATOM 1686 C CA . SER A 1 205 ? 10.202 -12.722 -3.147 1.00 97.25 205 SER A CA 1
ATOM 1687 C C . SER A 1 205 ? 9.086 -12.014 -3.922 1.00 97.25 205 SER A C 1
ATOM 1689 O O . SER A 1 205 ? 9.275 -11.726 -5.105 1.00 97.25 205 SER A O 1
ATOM 1691 N N . SER A 1 206 ? 7.932 -11.740 -3.302 1.00 98.25 206 SER A N 1
ATOM 1692 C CA . SER A 1 206 ? 6.805 -11.067 -3.959 1.00 98.25 206 SER A CA 1
ATOM 1693 C C . SER A 1 206 ? 6.980 -9.552 -4.047 1.00 98.25 206 SER A C 1
ATOM 1695 O O . SER A 1 206 ? 6.215 -8.904 -4.751 1.00 98.25 206 SER A O 1
ATOM 1697 N N . LEU A 1 207 ? 7.964 -8.982 -3.348 1.00 98.75 207 LEU A N 1
ATOM 1698 C CA . LEU A 1 207 ? 8.225 -7.546 -3.296 1.00 98.75 207 LEU A CA 1
ATOM 1699 C C . LEU A 1 207 ? 9.716 -7.251 -3.125 1.00 98.75 207 LEU A C 1
ATOM 1701 O O . LEU A 1 207 ? 10.509 -8.133 -2.800 1.00 98.75 207 LEU A O 1
ATOM 1705 N N . GLU A 1 208 ? 10.096 -5.998 -3.345 1.00 98.62 208 GLU A N 1
ATOM 1706 C CA . GLU A 1 208 ? 11.412 -5.475 -2.981 1.00 98.62 208 GLU A CA 1
ATOM 1707 C C . GLU A 1 208 ? 11.235 -4.292 -2.028 1.00 98.62 208 GLU A C 1
ATOM 1709 O O . GLU A 1 208 ? 10.594 -3.301 -2.380 1.00 98.62 208 GLU A O 1
ATOM 1714 N N . GLU A 1 209 ? 11.778 -4.393 -0.815 1.00 98.50 209 GLU A N 1
ATOM 1715 C CA . GLU A 1 209 ? 11.685 -3.319 0.176 1.00 98.50 209 GLU A CA 1
ATOM 1716 C C . GLU A 1 209 ? 12.702 -2.224 -0.141 1.00 98.50 209 GLU A C 1
ATOM 1718 O O . GLU A 1 209 ? 13.887 -2.482 -0.339 1.00 98.50 209 GLU A O 1
ATOM 1723 N N . LEU A 1 210 ? 12.235 -0.982 -0.163 1.00 98.31 210 LEU A N 1
ATOM 1724 C CA . LEU A 1 210 ? 13.050 0.205 -0.354 1.00 98.31 210 LEU A CA 1
ATOM 1725 C C . LEU A 1 210 ? 13.036 1.068 0.913 1.00 98.31 210 LEU A C 1
ATOM 1727 O O . LEU A 1 210 ? 12.198 0.923 1.803 1.00 98.31 210 LEU A O 1
ATOM 1731 N N . SER A 1 211 ? 13.955 2.029 0.970 1.00 96.69 211 SER A N 1
ATOM 1732 C CA . SER A 1 211 ? 13.984 3.052 2.011 1.00 96.69 211 SER A CA 1
ATOM 1733 C C . SER A 1 211 ? 14.212 4.423 1.395 1.00 96.69 211 SER A C 1
ATOM 1735 O O . SER A 1 211 ? 15.001 4.580 0.463 1.00 96.69 211 SER A O 1
ATOM 1737 N N . PHE A 1 212 ? 13.567 5.437 1.969 1.00 95.44 212 PHE A N 1
ATOM 1738 C CA . PHE A 1 212 ? 13.830 6.835 1.635 1.00 95.44 212 PHE A CA 1
ATOM 1739 C C . PHE A 1 212 ? 15.286 7.246 1.882 1.00 95.44 212 PHE A C 1
ATOM 1741 O O . PHE A 1 212 ? 15.757 8.200 1.268 1.00 95.44 212 PHE A O 1
ATOM 1748 N N . ASP A 1 213 ? 15.979 6.542 2.778 1.00 96.12 213 ASP A N 1
ATOM 1749 C CA . ASP A 1 213 ? 17.338 6.873 3.209 1.00 96.12 213 ASP A CA 1
ATOM 1750 C C . ASP A 1 213 ? 18.415 6.197 2.344 1.00 96.12 213 ASP A C 1
ATOM 1752 O O . ASP A 1 213 ? 19.602 6.431 2.548 1.00 96.12 213 ASP A O 1
ATOM 1756 N N . ASN A 1 214 ? 18.019 5.380 1.359 1.00 97.56 214 ASN A N 1
ATOM 1757 C CA . ASN A 1 214 ? 18.948 4.693 0.462 1.00 97.56 214 ASN A CA 1
ATOM 1758 C C . ASN A 1 214 ? 18.479 4.746 -1.002 1.00 97.56 214 ASN A C 1
ATOM 1760 O O . ASN A 1 214 ? 18.051 3.753 -1.595 1.00 97.56 214 ASN A O 1
ATOM 1764 N N . LEU A 1 215 ? 18.553 5.945 -1.585 1.00 98.06 215 LEU A N 1
ATOM 1765 C CA . LEU A 1 215 ? 18.192 6.189 -2.984 1.00 98.06 215 LEU A CA 1
ATOM 1766 C C . LEU A 1 215 ? 19.078 5.404 -3.966 1.00 98.06 215 LEU A C 1
ATOM 1768 O O . LEU A 1 215 ? 18.579 4.922 -4.980 1.00 98.06 215 LEU A O 1
ATOM 1772 N N . GLU A 1 216 ? 20.371 5.257 -3.666 1.00 98.25 216 GLU A N 1
ATOM 1773 C CA . GLU A 1 216 ? 21.310 4.507 -4.508 1.00 98.25 216 GLU A CA 1
ATOM 1774 C C . GLU A 1 216 ? 20.882 3.041 -4.640 1.00 98.25 216 GLU A C 1
ATOM 1776 O O . GLU A 1 216 ? 20.776 2.521 -5.755 1.00 98.25 216 GLU A O 1
ATOM 1781 N N . TYR A 1 217 ? 20.536 2.403 -3.517 1.00 98.69 217 TYR A N 1
ATOM 1782 C CA . TYR A 1 217 ? 19.983 1.053 -3.524 1.00 98.69 217 TYR A CA 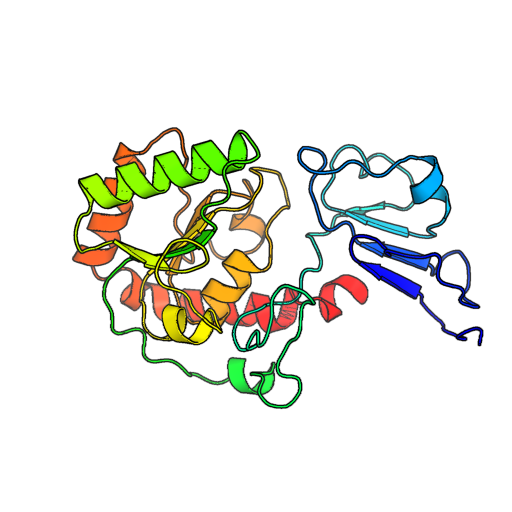1
ATOM 1783 C C . TYR A 1 217 ? 18.683 0.971 -4.320 1.00 98.69 217 TYR A C 1
ATOM 1785 O O . TYR A 1 217 ? 18.538 0.072 -5.143 1.00 98.69 217 TYR A O 1
ATOM 1793 N N . ALA A 1 218 ? 17.758 1.917 -4.130 1.00 98.69 218 ALA A N 1
ATOM 1794 C CA . ALA A 1 218 ? 16.496 1.922 -4.866 1.00 98.69 218 ALA A CA 1
ATOM 1795 C C . ALA A 1 218 ? 16.712 1.964 -6.387 1.00 98.69 218 ALA A C 1
ATOM 1797 O O . ALA A 1 218 ? 16.143 1.153 -7.119 1.00 98.69 218 ALA A O 1
ATOM 1798 N N . VAL A 1 219 ? 17.581 2.861 -6.862 1.00 98.62 219 VAL A N 1
ATOM 1799 C CA . VAL A 1 219 ? 17.946 2.970 -8.283 1.00 98.62 219 VAL A CA 1
ATOM 1800 C C . VAL A 1 219 ? 18.552 1.666 -8.796 1.00 98.62 219 VAL A C 1
ATOM 1802 O O . VAL A 1 219 ? 18.150 1.184 -9.859 1.00 98.62 219 VAL A O 1
ATOM 1805 N N . LYS A 1 220 ? 19.491 1.079 -8.043 1.00 98.62 220 LYS A N 1
ATOM 1806 C CA . LYS A 1 220 ? 20.132 -0.192 -8.393 1.00 98.62 220 LYS A CA 1
ATOM 1807 C C . LYS A 1 220 ? 19.110 -1.328 -8.481 1.00 98.62 220 LYS A C 1
ATOM 1809 O O . LYS A 1 220 ? 19.020 -1.974 -9.522 1.00 98.62 220 LYS A O 1
ATOM 1814 N N . ALA A 1 221 ? 18.308 -1.525 -7.438 1.00 98.62 221 ALA A N 1
ATOM 1815 C CA . ALA A 1 221 ? 17.328 -2.602 -7.348 1.00 98.62 221 ALA A CA 1
ATOM 1816 C C . ALA A 1 221 ? 16.284 -2.529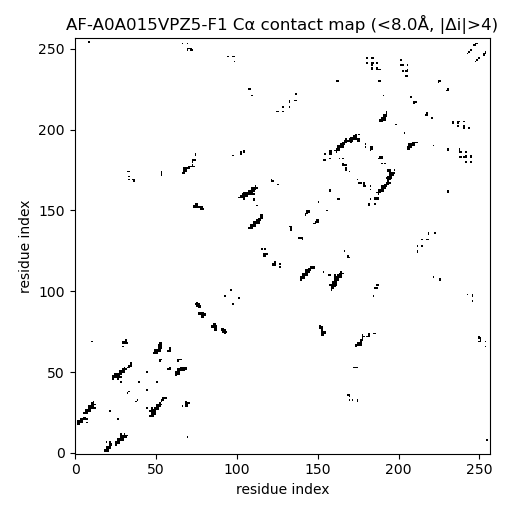 -8.474 1.00 98.62 221 ALA A C 1
ATOM 1818 O O . ALA A 1 221 ? 15.942 -3.550 -9.073 1.00 98.62 221 ALA A O 1
ATOM 1819 N N . ILE A 1 222 ? 15.813 -1.322 -8.814 1.00 98.69 222 ILE A N 1
ATOM 1820 C CA . ILE A 1 222 ? 14.862 -1.121 -9.915 1.00 98.69 222 ILE A CA 1
ATOM 1821 C C . ILE A 1 222 ? 15.506 -1.441 -11.268 1.00 98.69 222 ILE A C 1
ATOM 1823 O O . ILE A 1 222 ? 14.924 -2.193 -12.054 1.00 98.69 222 ILE A O 1
ATOM 1827 N N . LYS A 1 223 ? 16.716 -0.928 -11.538 1.00 98.31 223 LYS A N 1
ATOM 1828 C CA . LYS A 1 223 ? 17.445 -1.226 -12.784 1.00 98.31 223 LYS A CA 1
ATOM 1829 C C . LYS A 1 223 ? 17.694 -2.722 -12.939 1.00 98.31 223 LYS A C 1
ATOM 1831 O O . LYS A 1 223 ? 17.379 -3.283 -13.984 1.00 98.31 223 LYS A O 1
ATOM 1836 N N . GLU A 1 224 ? 18.198 -3.375 -11.896 1.00 98.25 224 GLU A N 1
ATOM 1837 C CA . GLU A 1 224 ? 18.490 -4.808 -11.912 1.00 98.25 224 GLU A CA 1
ATOM 1838 C C . GLU A 1 224 ? 17.227 -5.650 -12.097 1.00 98.25 224 GLU A C 1
ATOM 1840 O O . GLU A 1 224 ? 17.252 -6.621 -12.853 1.00 98.25 224 GLU A O 1
ATOM 1845 N N . ALA A 1 225 ? 16.108 -5.290 -11.464 1.00 98.38 225 ALA A N 1
ATOM 1846 C CA . ALA A 1 225 ? 14.856 -6.013 -11.656 1.00 98.38 225 ALA A CA 1
ATOM 1847 C C . ALA A 1 225 ? 14.356 -5.921 -13.103 1.00 98.38 225 ALA A C 1
ATOM 1849 O O . ALA A 1 225 ? 13.996 -6.946 -13.682 1.00 98.38 225 ALA A O 1
ATOM 1850 N N . ILE A 1 226 ? 14.373 -4.719 -13.690 1.00 97.75 226 ILE A N 1
ATOM 1851 C CA . ILE A 1 226 ? 13.933 -4.472 -15.070 1.00 97.75 226 ILE A CA 1
ATOM 1852 C C . ILE A 1 226 ? 14.857 -5.175 -16.071 1.00 97.75 226 ILE A C 1
ATOM 1854 O O . ILE A 1 226 ? 14.365 -5.890 -16.945 1.00 97.75 226 ILE A O 1
ATOM 1858 N N . MET A 1 227 ? 16.178 -5.006 -15.933 1.00 97.56 227 MET A N 1
ATOM 1859 C CA . MET A 1 227 ? 17.179 -5.596 -16.831 1.00 97.56 227 MET A CA 1
ATOM 1860 C C . MET A 1 227 ? 17.157 -7.118 -16.800 1.00 97.56 227 MET A C 1
ATOM 1862 O O . MET A 1 227 ? 17.280 -7.761 -17.837 1.00 97.56 227 MET A O 1
ATOM 1866 N N . ASN A 1 228 ? 16.987 -7.693 -15.611 1.00 97.56 228 ASN A N 1
ATOM 1867 C CA . ASN A 1 228 ? 16.972 -9.135 -15.455 1.00 97.56 228 ASN A CA 1
ATOM 1868 C C . ASN A 1 228 ? 15.565 -9.721 -15.608 1.00 97.56 228 ASN A C 1
ATOM 1870 O O . ASN A 1 228 ? 15.413 -10.901 -15.353 1.00 97.56 228 ASN A O 1
ATOM 1874 N N . ASP A 1 229 ? 14.526 -8.965 -15.961 1.00 96.56 229 ASP A N 1
ATOM 1875 C CA . ASP A 1 229 ? 13.154 -9.487 -16.073 1.00 96.56 229 ASP A CA 1
ATOM 1876 C C . ASP A 1 229 ? 12.676 -10.237 -14.807 1.00 96.56 229 ASP A C 1
ATOM 1878 O O . ASP A 1 229 ? 12.094 -11.326 -14.854 1.00 96.56 229 ASP A O 1
ATOM 1882 N N . ARG A 1 230 ? 12.955 -9.651 -13.631 1.00 98.06 230 ARG A N 1
ATOM 1883 C CA . ARG A 1 230 ? 12.584 -10.225 -12.326 1.00 98.06 230 ARG A CA 1
ATOM 1884 C C . ARG A 1 230 ? 11.102 -10.560 -12.265 1.00 98.06 230 ARG A C 1
ATOM 1886 O O . ARG A 1 230 ? 10.766 -11.623 -11.755 1.00 98.06 230 ARG A O 1
ATOM 1893 N N . TYR A 1 231 ? 10.257 -9.693 -12.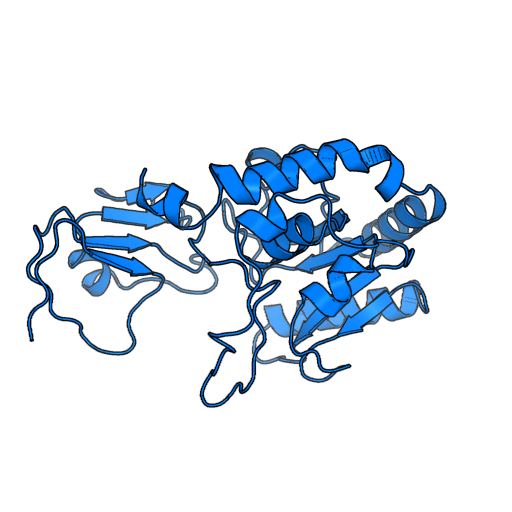818 1.00 98.12 231 TYR A N 1
ATOM 1894 C CA . TYR A 1 231 ? 8.814 -9.883 -12.907 1.00 98.12 231 TYR A CA 1
ATOM 1895 C C . TYR A 1 231 ? 8.421 -11.288 -13.382 1.00 98.12 231 TYR A C 1
ATOM 1897 O O . TYR A 1 231 ? 7.709 -12.000 -12.679 1.00 98.12 231 TYR A O 1
ATOM 1905 N N . ASN A 1 232 ? 8.922 -11.716 -14.546 1.00 96.81 232 ASN A N 1
ATOM 1906 C CA . ASN A 1 232 ? 8.536 -13.003 -15.123 1.00 96.81 232 ASN A CA 1
ATOM 1907 C C . ASN A 1 232 ? 9.047 -14.185 -14.289 1.00 96.81 232 ASN A C 1
ATOM 1909 O O . ASN A 1 232 ? 8.337 -15.180 -14.154 1.00 96.81 232 ASN A O 1
ATOM 1913 N N . ARG A 1 233 ? 10.227 -14.063 -13.662 1.00 97.31 233 ARG A N 1
ATOM 1914 C CA . ARG A 1 233 ? 10.756 -15.100 -12.759 1.00 97.31 233 ARG A CA 1
ATOM 1915 C C . ARG A 1 233 ? 9.902 -15.307 -11.512 1.00 97.31 233 ARG A C 1
ATOM 1917 O O . ARG A 1 233 ? 9.780 -16.435 -11.049 1.00 97.31 233 ARG A O 1
ATOM 1924 N N . VAL A 1 234 ? 9.332 -14.235 -10.961 1.00 97.38 234 VAL A N 1
ATOM 1925 C CA . VAL A 1 234 ? 8.547 -14.288 -9.714 1.00 97.38 234 VAL A CA 1
ATOM 1926 C C . VAL A 1 234 ? 7.038 -14.290 -9.953 1.00 97.38 234 VAL A C 1
ATOM 1928 O O . VAL A 1 234 ? 6.269 -14.251 -8.998 1.00 97.38 234 VAL A O 1
ATOM 1931 N N . LYS A 1 235 ? 6.582 -14.383 -11.208 1.00 96.06 235 LYS A N 1
ATOM 1932 C CA . LYS A 1 235 ? 5.155 -14.364 -11.563 1.00 96.06 235 LYS A CA 1
ATOM 1933 C C . LYS A 1 235 ? 4.301 -15.383 -10.781 1.00 96.06 235 LYS A C 1
ATOM 1935 O O . LYS A 1 235 ? 3.230 -14.990 -10.319 1.00 96.06 235 LYS A O 1
ATOM 1940 N N . PRO A 1 236 ? 4.741 -16.640 -10.544 1.00 96.56 236 PRO A N 1
ATOM 1941 C CA . PRO A 1 236 ? 3.988 -17.571 -9.697 1.00 96.56 236 PRO A CA 1
ATOM 1942 C C . PRO A 1 236 ? 3.813 -17.078 -8.251 1.00 96.56 236 PRO A C 1
ATOM 1944 O O . PRO A 1 236 ? 2.756 -17.274 -7.660 1.00 96.56 236 PRO A O 1
ATOM 1947 N N . ILE A 1 237 ? 4.818 -16.388 -7.709 1.00 98.06 237 ILE A N 1
ATOM 1948 C CA . ILE A 1 237 ? 4.808 -15.830 -6.349 1.00 98.06 237 ILE A CA 1
ATOM 1949 C C . ILE A 1 237 ? 3.886 -14.604 -6.280 1.00 98.06 237 ILE A C 1
ATOM 1951 O O . ILE A 1 237 ? 3.148 -14.432 -5.315 1.00 98.06 237 ILE A O 1
ATOM 1955 N N . LEU A 1 238 ? 3.858 -13.771 -7.326 1.00 97.56 238 LEU A N 1
ATOM 1956 C CA . LEU A 1 238 ? 2.903 -12.658 -7.415 1.00 97.56 238 LEU A CA 1
ATOM 1957 C C . LEU A 1 238 ? 1.454 -13.154 -7.453 1.00 97.56 238 LEU A C 1
ATOM 1959 O O . LEU A 1 238 ? 0.585 -12.560 -6.818 1.00 97.56 238 LEU A O 1
ATOM 1963 N N . LYS A 1 239 ? 1.198 -14.276 -8.136 1.00 96.50 239 LYS A N 1
ATOM 1964 C CA . LYS A 1 239 ? -0.116 -14.931 -8.137 1.00 96.50 239 LYS A CA 1
ATOM 1965 C C . LYS A 1 239 ? -0.513 -15.426 -6.743 1.00 96.50 239 LYS A C 1
ATOM 1967 O O . LYS A 1 239 ? -1.680 -15.319 -6.371 1.00 96.50 239 LYS A O 1
ATOM 1972 N N . GLU A 1 240 ? 0.433 -15.948 -5.967 1.00 97.62 240 GLU A N 1
ATOM 1973 C CA . GLU A 1 240 ? 0.199 -16.302 -4.564 1.00 97.62 240 GLU A CA 1
ATOM 1974 C C . GLU A 1 240 ? -0.136 -15.062 -3.727 1.00 97.62 240 GLU A C 1
ATOM 1976 O O . GLU A 1 240 ? -1.175 -15.041 -3.073 1.00 97.62 240 GLU A O 1
ATOM 1981 N N . ALA A 1 241 ? 0.661 -13.994 -3.817 1.00 98.25 241 ALA A N 1
ATOM 1982 C CA . ALA A 1 241 ? 0.397 -12.749 -3.095 1.00 98.25 241 ALA A CA 1
ATOM 1983 C C . ALA A 1 241 ? -0.977 -12.146 -3.452 1.00 98.25 241 ALA A C 1
ATOM 1985 O O . ALA A 1 241 ? -1.714 -11.716 -2.565 1.00 98.25 241 ALA A O 1
ATOM 1986 N N . LYS A 1 242 ? -1.372 -12.194 -4.732 1.00 97.69 242 LYS A N 1
ATOM 1987 C CA . LYS A 1 242 ? -2.712 -11.806 -5.198 1.00 97.69 242 LYS A CA 1
ATOM 1988 C C . LYS A 1 242 ? -3.818 -12.627 -4.530 1.00 97.69 242 LYS A C 1
ATOM 1990 O O . LYS A 1 242 ? -4.789 -12.051 -4.044 1.00 97.69 242 LYS A O 1
ATOM 1995 N N . ARG A 1 243 ? -3.667 -13.954 -4.458 1.00 97.00 243 ARG A N 1
ATOM 1996 C CA . ARG A 1 243 ? -4.612 -14.828 -3.740 1.00 97.00 243 ARG A CA 1
ATOM 1997 C C . ARG A 1 243 ? -4.678 -14.492 -2.257 1.00 97.00 243 ARG A C 1
ATOM 1999 O O . ARG A 1 243 ? -5.762 -14.432 -1.706 1.00 97.00 243 ARG A O 1
ATOM 2006 N N . MET A 1 244 ? -3.553 -14.185 -1.613 1.00 96.88 244 MET A N 1
ATOM 2007 C CA . MET A 1 244 ? -3.558 -13.772 -0.205 1.00 96.88 244 MET A CA 1
ATOM 2008 C C . MET A 1 244 ? -4.339 -12.467 0.013 1.00 96.88 244 MET A C 1
ATOM 2010 O O . MET A 1 244 ? -5.077 -12.357 0.990 1.00 96.88 244 MET A O 1
ATOM 2014 N N . VAL A 1 245 ? -4.235 -11.492 -0.899 1.00 96.94 245 VAL A N 1
ATOM 2015 C CA . VAL A 1 245 ? -5.078 -10.283 -0.851 1.00 96.94 245 VAL A CA 1
ATOM 2016 C C . VAL A 1 245 ? -6.559 -10.650 -0.950 1.00 96.94 245 VAL A C 1
ATOM 2018 O O . VAL A 1 245 ? -7.354 -10.196 -0.129 1.00 96.94 245 VAL A O 1
ATOM 2021 N N . LEU A 1 246 ? -6.916 -11.496 -1.918 1.00 95.81 246 LEU A N 1
ATOM 2022 C CA . LEU A 1 246 ? -8.298 -11.905 -2.168 1.00 95.81 246 LEU A CA 1
ATOM 2023 C C . LEU A 1 246 ? -8.889 -12.754 -1.039 1.00 95.81 246 LEU A C 1
ATOM 2025 O O . LEU A 1 246 ? -10.035 -12.529 -0.675 1.00 95.81 246 LEU A O 1
ATOM 2029 N N . ASP A 1 247 ? -8.122 -13.673 -0.461 1.00 94.50 247 ASP A N 1
ATOM 2030 C CA . ASP A 1 247 ? -8.655 -14.773 0.356 1.00 94.50 247 ASP A CA 1
ATOM 2031 C C . ASP A 1 247 ? -8.264 -14.688 1.835 1.00 94.50 247 ASP A C 1
ATOM 2033 O O . ASP A 1 247 ? -8.675 -15.521 2.637 1.00 94.50 247 ASP A O 1
ATOM 2037 N N . LYS A 1 248 ? -7.422 -13.722 2.216 1.00 93.56 248 LYS A N 1
ATOM 2038 C CA . LYS A 1 248 ? -6.928 -13.605 3.597 1.00 93.56 248 LYS A CA 1
ATOM 2039 C C . LYS A 1 248 ? -6.916 -12.179 4.113 1.00 93.56 248 LYS A C 1
ATOM 2041 O O . LYS A 1 248 ? -7.115 -11.963 5.306 1.00 93.56 248 LYS A O 1
ATOM 2046 N N . TYR A 1 249 ? -6.660 -11.216 3.234 1.00 93.94 249 TYR A N 1
ATOM 2047 C CA . TYR A 1 249 ? -6.397 -9.843 3.642 1.00 93.94 249 TYR A CA 1
ATOM 2048 C C . TYR A 1 249 ? -7.418 -8.816 3.149 1.00 93.94 249 TYR A C 1
ATOM 2050 O O . TYR A 1 249 ? -7.175 -7.613 3.220 1.00 93.94 249 TYR A O 1
ATOM 2058 N N . ASN A 1 250 ? -8.574 -9.273 2.676 1.00 91.44 250 ASN A N 1
ATOM 2059 C CA . ASN A 1 250 ? -9.684 -8.386 2.365 1.00 91.44 250 ASN A CA 1
ATOM 2060 C C . ASN A 1 250 ? -10.461 -7.992 3.635 1.00 91.44 250 ASN A C 1
ATOM 2062 O O . ASN A 1 250 ? -10.349 -8.628 4.685 1.00 91.44 250 ASN A O 1
ATOM 2066 N N . ILE A 1 251 ? -11.290 -6.955 3.516 1.00 90.38 251 ILE A N 1
ATOM 2067 C CA . ILE A 1 251 ? -12.096 -6.432 4.622 1.00 90.38 251 ILE A CA 1
ATOM 2068 C C . ILE A 1 251 ? -12.977 -7.490 5.298 1.00 90.38 251 ILE A C 1
ATOM 2070 O O . ILE A 1 251 ? -13.047 -7.511 6.523 1.00 90.38 251 ILE A O 1
ATOM 2074 N N . PHE A 1 252 ? -13.610 -8.382 4.533 1.00 88.69 252 PHE A N 1
ATOM 2075 C CA . PHE A 1 252 ? -14.486 -9.423 5.069 1.00 88.69 252 PHE A CA 1
ATOM 2076 C C . PHE A 1 252 ? -13.712 -10.382 5.974 1.00 88.69 252 PHE A C 1
ATOM 2078 O O . PHE A 1 252 ? -14.177 -10.693 7.062 1.00 88.69 252 PHE A O 1
ATOM 2085 N N . PHE A 1 253 ? -12.494 -10.778 5.598 1.00 87.50 253 PHE A N 1
ATOM 2086 C CA . PHE A 1 253 ? -11.656 -11.603 6.474 1.00 87.50 253 PHE A CA 1
ATOM 2087 C C . PHE A 1 253 ? -11.161 -10.865 7.713 1.00 87.50 253 PHE A C 1
ATOM 2089 O O . PHE A 1 253 ? -10.950 -11.502 8.740 1.00 87.50 253 PHE A O 1
ATOM 2096 N N . VAL A 1 254 ? -10.959 -9.548 7.647 1.00 85.62 254 VAL A N 1
ATOM 2097 C CA . VAL A 1 254 ? -10.562 -8.771 8.831 1.00 85.62 254 VAL A CA 1
ATOM 2098 C C . VAL A 1 254 ? -11.696 -8.701 9.848 1.00 85.62 254 VAL A C 1
ATOM 2100 O O . VAL A 1 254 ? -11.448 -8.843 11.039 1.00 85.62 254 VAL A O 1
ATOM 2103 N N . ILE A 1 255 ? -12.932 -8.485 9.393 1.00 85.31 255 ILE A N 1
ATOM 2104 C CA . ILE A 1 255 ? -14.082 -8.299 10.291 1.00 85.31 255 ILE A CA 1
ATOM 2105 C C . ILE A 1 255 ? -14.710 -9.616 10.774 1.00 85.31 255 ILE A C 1
ATOM 2107 O O . ILE A 1 255 ? -15.502 -9.589 11.708 1.00 85.31 255 ILE A O 1
ATOM 2111 N N . LEU A 1 256 ? -14.377 -10.753 10.152 1.00 81.56 256 LEU A N 1
ATOM 2112 C CA . LEU A 1 256 ? -14.867 -12.086 10.537 1.00 81.56 256 LEU A CA 1
ATOM 2113 C C . LEU A 1 256 ? -13.923 -12.852 11.488 1.00 81.56 256 LEU A C 1
ATOM 2115 O O . LEU A 1 256 ? -14.212 -14.004 11.810 1.00 81.56 256 LEU A O 1
ATOM 2119 N N . GLN A 1 257 ? -12.800 -12.251 11.899 1.00 65.88 257 GLN A N 1
ATOM 2120 C CA . GLN A 1 257 ? -11.864 -12.805 12.893 1.00 65.88 257 GLN A CA 1
ATOM 2121 C C . GLN A 1 257 ? -12.333 -12.552 14.325 1.00 65.88 257 GLN A C 1
ATOM 2123 O O . GLN A 1 257 ? -12.153 -13.475 15.151 1.00 65.88 257 GLN A O 1
#

Solvent-accessible surface area (backbone atoms only — not comparable to full-atom values): 14290 Å² total; per-residue (Å²): 132,76,46,78,42,81,61,45,79,39,65,60,64,71,99,61,94,81,68,66,51,48,56,59,66,36,23,30,36,34,38,62,60,46,65,91,81,46,73,83,52,73,78,63,59,69,72,38,35,28,35,38,28,42,32,70,82,52,62,76,43,87,56,40,44,86,30,53,34,64,52,65,66,51,42,34,40,32,49,78,40,81,85,67,76,36,66,43,88,89,58,60,57,50,72,73,58,58,74,45,98,66,69,60,53,69,42,84,35,34,40,32,74,50,64,70,60,58,92,42,74,61,37,40,54,54,49,56,50,52,52,54,48,34,67,78,49,42,91,43,48,48,68,30,24,53,90,54,51,74,67,54,33,58,34,82,50,38,18,33,19,30,26,30,53,35,73,54,92,49,74,36,60,52,40,57,54,29,65,59,45,31,33,27,64,23,62,22,37,37,40,34,34,32,30,80,53,48,62,81,78,36,62,74,78,42,47,45,83,48,54,93,90,38,59,69,57,45,55,50,54,51,51,51,34,57,75,65,45,41,53,73,79,35,42,73,48,33,53,48,46,24,45,42,37,71,76,57,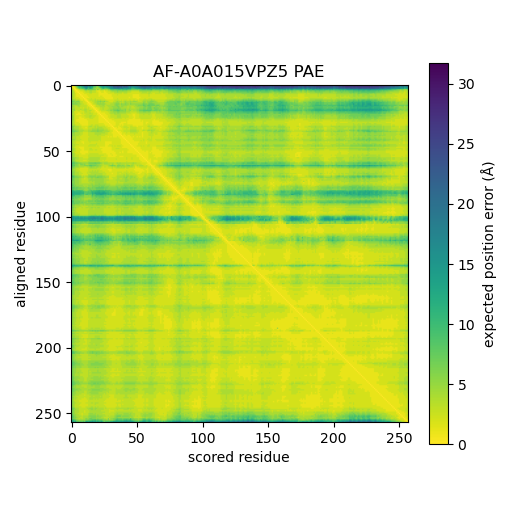64,33,42,69,53,63,76,71,109

Organism: NCBI:txid1339316